Protein AF-0000000078754583 (afdb_homodimer)

Solvent-accessible surface area (backbone atoms only — not comparable to full-atom values): 13688 Å² total; per-residue (Å²): 134,71,46,49,78,50,47,74,74,42,69,62,49,80,45,46,50,69,41,67,80,47,46,53,64,34,75,49,82,34,41,21,34,33,30,57,36,50,29,37,33,31,28,36,77,51,96,90,34,81,40,81,76,47,74,43,42,56,47,36,72,48,53,53,60,24,54,65,35,100,41,49,31,84,38,22,35,31,28,70,27,76,46,27,32,35,28,67,42,34,70,69,53,48,50,50,34,24,65,75,38,33,66,50,55,52,51,50,46,40,46,52,49,51,50,30,52,53,30,48,50,50,37,50,52,52,51,52,55,64,74,92,132,71,48,49,78,50,46,75,75,42,70,62,48,78,45,45,51,66,41,67,79,45,47,52,65,36,76,49,81,36,40,21,35,32,31,58,36,50,30,36,33,31,29,37,79,52,98,89,36,80,39,82,76,47,73,43,42,55,47,35,73,47,54,52,59,24,54,65,35,101,39,49,31,85,37,23,35,30,28,70,26,77,46,26,33,36,26,67,44,33,70,69,54,45,52,50,34,22,65,74,39,34,65,50,56,52,51,49,47,41,46,53,51,51,52,29,52,53,29,48,51,50,38,50,52,53,50,51,55,65,75,92

Sequence (264 aa):
MDLSKYLHQLASRTVTMGNVIFKEDQEGDGNMYFVIEGEVSIFITNKNTQLKVNTITPGKFFGELALLKNIPRTASAIVTSPTAKIARLDKSIFMQLAKSDPEFLFDLLKIVLDRLIIAELNVKKLTNAQEGMDLSKYLHQLASRTVTMGNVIFKEDQEGDGNMYFVIEGEVSIFITNKNTQLKVNTITPGKFFGELALLKNIPRTASAIVTSPTAKIARLDKSIFMQLAKSDPEFLFDLLKIVLDRLIIAELNVKKLTNAQEG

pLDDT: mean 88.4, std 8.79, range [53.28, 98.44]

Foldseek 3Di:
DFLLVVQVVFDKDKDFFFDWPDAAQAFQPLKKKAWNAAKKWKWAADPNDTDTDDMHHHRDIDDCCSNVDRGGHHIIIGGHGRMIMMGMDGPVSVVVCVVVPVVSVVVVVVVVVVVVVVVVVVVVVVVVVVVD/DFLLVVQVVFDKDKDFFFDWPDAAQAFQPLKKKFWNAAKKWKWAADPNDTDTDDMHHHRDIDDCCSNVDRGGHHIIIGGHGRMTMMGMDGPVSVVVCVPVPVVSVVVVVVVVVVVVVVVVVVVVVVVVVVVD

Structure (mmCIF, N/CA/C/O backbone):
data_AF-0000000078754583-model_v1
#
loop_
_entity.id
_entity.type
_entity.pdbx_description
1 polymer 'Transcriptional regulator, Crp/Fnr family'
#
loop_
_atom_site.group_PDB
_atom_site.id
_atom_site.type_symbol
_atom_site.label_atom_id
_atom_site.label_alt_id
_atom_site.label_comp_id
_atom_site.label_asym_id
_atom_site.label_entity_id
_atom_site.label_seq_id
_atom_site.pdbx_PDB_ins_code
_atom_site.Cartn_x
_atom_site.Cartn_y
_atom_site.Cartn_z
_atom_site.occupancy
_atom_site.B_iso_or_equiv
_atom_site.auth_seq_id
_atom_site.auth_comp_id
_atom_site.auth_asym_id
_atom_site.auth_atom_id
_atom_site.pdbx_PDB_model_num
ATOM 1 N N . MET A 1 1 ? -1.007 1.832 -13.438 1 53.62 1 MET A N 1
ATOM 2 C CA . MET A 1 1 ? 0.328 1.284 -13.211 1 53.62 1 MET A CA 1
ATOM 3 C C . MET A 1 1 ? 0.315 -0.237 -13.312 1 53.62 1 MET A C 1
ATOM 5 O O . MET A 1 1 ? -0.602 -0.89 -12.812 1 53.62 1 MET A O 1
ATOM 9 N N . ASP A 1 2 ? 1.087 -0.752 -14.273 1 63.41 2 ASP A N 1
ATOM 10 C CA . ASP A 1 2 ? 1.069 -2.168 -14.625 1 63.41 2 ASP A CA 1
ATOM 11 C C . ASP A 1 2 ? 2.314 -2.881 -14.102 1 63.41 2 ASP A C 1
ATOM 13 O O . ASP A 1 2 ? 3.43 -2.605 -14.555 1 63.41 2 ASP A O 1
ATOM 17 N N . LEU A 1 3 ? 2.074 -3.623 -13.016 1 73.88 3 LEU A N 1
ATOM 18 C CA . LEU A 1 3 ? 3.184 -4.387 -12.453 1 73.88 3 LEU A CA 1
ATOM 19 C C . LEU A 1 3 ? 3.67 -5.445 -13.438 1 73.88 3 LEU A C 1
ATOM 21 O O . LEU A 1 3 ? 4.773 -5.973 -13.297 1 73.88 3 LEU A O 1
ATOM 25 N N . SER A 1 4 ? 2.947 -5.656 -14.453 1 73.25 4 SER A N 1
ATOM 26 C CA . SER A 1 4 ? 3.244 -6.746 -15.375 1 73.25 4 SER A CA 1
ATOM 27 C C . SER A 1 4 ? 4.637 -6.598 -15.984 1 73.25 4 SER A C 1
ATOM 29 O O . SER A 1 4 ? 5.32 -7.59 -16.234 1 73.25 4 SER A O 1
ATOM 31 N N . LYS A 1 5 ? 5.074 -5.406 -16.125 1 69.56 5 LYS A N 1
ATOM 32 C CA . LYS A 1 5 ? 6.371 -5.164 -16.75 1 69.56 5 LYS A CA 1
ATOM 33 C C . LYS A 1 5 ? 7.512 -5.586 -15.82 1 69.56 5 LYS A C 1
ATOM 35 O O . LYS A 1 5 ? 8.594 -5.953 -16.281 1 69.56 5 LYS A O 1
ATOM 40 N N . TYR A 1 6 ? 7.215 -5.586 -14.562 1 71.06 6 TYR A N 1
ATOM 41 C CA . TYR A 1 6 ? 8.273 -5.832 -13.586 1 71.06 6 TYR A CA 1
ATOM 42 C C . TYR A 1 6 ? 8.211 -7.27 -13.078 1 71.06 6 TYR A C 1
ATOM 44 O O . TYR A 1 6 ? 9.219 -7.809 -12.609 1 71.06 6 TYR A O 1
ATOM 52 N N . LEU A 1 7 ? 7.062 -7.816 -13.289 1 78.94 7 LEU A N 1
ATOM 53 C CA . LEU A 1 7 ? 6.84 -9.133 -12.703 1 78.94 7 LEU A CA 1
ATOM 54 C C . LEU A 1 7 ? 7.672 -10.195 -13.414 1 78.94 7 LEU A C 1
ATOM 56 O O . LEU A 1 7 ? 8.07 -11.188 -12.805 1 78.94 7 LEU A O 1
ATOM 60 N N . HIS A 1 8 ? 8.086 -9.797 -14.602 1 75.25 8 HIS A N 1
ATOM 61 C CA . HIS A 1 8 ? 8.82 -10.781 -15.383 1 75.25 8 HIS A CA 1
ATOM 62 C C . HIS A 1 8 ? 10.242 -10.961 -14.852 1 75.25 8 HIS A C 1
ATOM 64 O O . HIS A 1 8 ? 10.906 -11.945 -15.172 1 75.25 8 HIS A O 1
ATOM 70 N N . GLN A 1 9 ? 10.562 -10.055 -13.977 1 75.94 9 GLN A N 1
ATOM 71 C CA . GLN A 1 9 ? 11.922 -10.125 -13.438 1 75.94 9 GLN A CA 1
ATOM 72 C C . GLN A 1 9 ? 11.953 -10.898 -12.125 1 75.94 9 GLN A C 1
ATOM 74 O O . GLN A 1 9 ? 13.023 -11.281 -11.648 1 75.94 9 GLN A O 1
ATOM 79 N N . LEU A 1 10 ? 10.797 -11.172 -11.656 1 82.19 10 LEU A N 1
ATOM 80 C CA . LEU A 1 10 ? 10.727 -11.859 -10.367 1 82.19 10 LEU A CA 1
ATOM 81 C C . LEU A 1 10 ? 10.828 -13.367 -10.555 1 82.19 10 LEU A C 1
ATOM 83 O O . LEU A 1 10 ? 10.344 -13.914 -11.547 1 82.19 10 LEU A O 1
ATOM 87 N N . ALA A 1 11 ? 11.547 -13.992 -9.609 1 85.25 11 ALA A N 1
ATOM 88 C CA . ALA A 1 11 ? 11.492 -15.453 -9.602 1 85.25 11 ALA A CA 1
ATOM 89 C C . ALA A 1 11 ? 10.055 -15.945 -9.602 1 85.25 11 ALA A C 1
ATOM 91 O O . ALA A 1 11 ? 9.227 -15.477 -8.812 1 85.25 11 ALA A O 1
ATOM 92 N N . SER A 1 12 ? 9.82 -16.734 -10.664 1 93.25 12 SER A N 1
ATOM 93 C CA . SER A 1 12 ? 8.445 -17.172 -10.859 1 93.25 12 SER A CA 1
ATOM 94 C C . SER A 1 12 ? 8.375 -18.672 -11.164 1 93.25 12 SER A C 1
ATOM 96 O O . SER A 1 12 ? 9.406 -19.297 -11.398 1 93.25 12 SER A O 1
ATOM 98 N N . ARG A 1 13 ? 7.207 -19.172 -11.023 1 94.81 13 ARG A N 1
ATOM 99 C CA . ARG A 1 13 ? 6.93 -20.547 -11.391 1 94.81 13 ARG A CA 1
ATOM 100 C C . ARG A 1 13 ? 5.645 -20.656 -12.203 1 94.81 13 ARG A C 1
ATOM 102 O O . ARG A 1 13 ? 4.734 -19.844 -12.039 1 94.81 13 ARG A O 1
ATOM 109 N N . THR A 1 14 ? 5.645 -21.641 -13.117 1 96.75 14 THR A N 1
ATOM 110 C CA . THR A 1 14 ? 4.441 -21.969 -13.883 1 96.75 14 THR A CA 1
ATOM 111 C C . THR A 1 14 ? 3.709 -23.156 -13.266 1 96.75 14 THR A C 1
ATOM 113 O O . THR A 1 14 ? 4.32 -24.188 -12.969 1 96.75 14 THR A O 1
ATOM 116 N N . VAL A 1 15 ? 2.451 -22.922 -13.039 1 97.06 15 VAL A N 1
ATOM 117 C CA . VAL A 1 15 ? 1.628 -23.953 -12.406 1 97.06 15 VAL A CA 1
ATOM 118 C C . VAL A 1 15 ? 0.406 -24.234 -13.281 1 97.06 15 VAL A C 1
ATOM 120 O O . VAL A 1 15 ? -0.054 -23.375 -14.023 1 97.06 15 VAL A O 1
ATOM 123 N N . THR A 1 16 ? -0.124 -25.422 -13.188 1 97.81 16 THR A N 1
ATOM 124 C CA . THR A 1 16 ? -1.243 -25.828 -14.023 1 97.81 16 THR A CA 1
ATOM 125 C C . THR A 1 16 ? -2.564 -25.688 -13.281 1 97.81 16 THR A C 1
ATOM 127 O O . THR A 1 16 ? -2.578 -25.531 -12.055 1 97.81 16 THR A O 1
ATOM 130 N N . MET A 1 17 ? -3.527 -25.781 -14.07 1 97.75 17 MET A N 1
ATOM 131 C CA . MET A 1 17 ? -4.887 -25.688 -13.555 1 97.75 17 MET A CA 1
ATOM 132 C C . MET A 1 17 ? -5.105 -26.656 -12.406 1 97.75 17 MET A C 1
ATOM 134 O O . MET A 1 17 ? -4.672 -27.812 -12.469 1 97.75 17 MET A O 1
ATOM 138 N N . GLY A 1 18 ? -5.742 -26.109 -11.352 1 97.31 18 GLY A N 1
ATOM 139 C CA . GLY A 1 18 ? -6.094 -26.953 -10.234 1 97.31 18 GLY A CA 1
ATOM 140 C C . GLY A 1 18 ? -5.055 -26.953 -9.125 1 97.31 18 GLY A C 1
ATOM 141 O O . GLY A 1 18 ? -5.336 -27.375 -8 1 97.31 18 GLY A O 1
ATOM 142 N N . ASN A 1 19 ? -3.908 -26.469 -9.453 1 97.5 19 ASN A N 1
ATOM 143 C CA . ASN A 1 19 ? -2.883 -26.375 -8.422 1 97.5 19 ASN A CA 1
ATOM 144 C C . ASN A 1 19 ? -3.289 -25.406 -7.316 1 97.5 19 ASN A C 1
ATOM 146 O O . ASN A 1 19 ? -3.828 -24.328 -7.59 1 97.5 19 ASN A O 1
ATOM 150 N N . VAL A 1 20 ? -3.021 -25.875 -6.078 1 97.31 20 VAL A N 1
ATOM 151 C CA . VAL A 1 20 ? -3.307 -25.062 -4.898 1 97.31 20 VAL A CA 1
ATOM 152 C C . VAL A 1 20 ? -2.043 -24.312 -4.465 1 97.31 20 VAL A C 1
ATOM 154 O O . VAL A 1 20 ? -1.066 -24.938 -4.043 1 97.31 20 VAL A O 1
ATOM 157 N N . ILE A 1 21 ? -2.127 -23.016 -4.594 1 96.5 21 ILE A N 1
ATOM 158 C CA . ILE A 1 21 ? -0.979 -22.203 -4.188 1 96.5 21 ILE A CA 1
ATOM 159 C C . ILE A 1 21 ? -0.856 -22.219 -2.666 1 96.5 21 ILE A C 1
ATOM 161 O O . ILE A 1 21 ? 0.235 -22.406 -2.125 1 96.5 21 ILE A O 1
ATOM 165 N N . PHE A 1 22 ? -1.947 -21.953 -2.016 1 95.75 22 PHE A N 1
ATOM 166 C CA . PHE A 1 22 ? -2.074 -22.141 -0.575 1 95.75 22 PHE A CA 1
ATOM 167 C C . PHE A 1 22 ? -3.52 -22.438 -0.193 1 95.75 22 PHE A C 1
ATOM 169 O O . PHE A 1 22 ? -4.441 -22.156 -0.958 1 95.75 22 PHE A O 1
ATOM 176 N N . LYS A 1 23 ? -3.668 -23.031 1.026 1 95.56 23 LYS A N 1
ATOM 177 C CA . LYS A 1 23 ? -4.988 -23.438 1.505 1 95.56 23 LYS A CA 1
ATOM 178 C C . LYS A 1 23 ? -5.418 -22.594 2.703 1 95.56 23 LYS A C 1
ATOM 180 O O . LYS A 1 23 ? -4.598 -22.25 3.555 1 95.56 23 LYS A O 1
ATOM 185 N N . GLU A 1 24 ? -6.676 -22.344 2.66 1 94.25 24 GLU A N 1
ATOM 186 C CA . GLU A 1 24 ? -7.25 -21.688 3.84 1 94.25 24 GLU A CA 1
ATOM 187 C C . GLU A 1 24 ? -6.824 -22.406 5.117 1 94.25 24 GLU A C 1
ATOM 189 O O . GLU A 1 24 ? -6.777 -23.641 5.164 1 94.25 24 GLU A O 1
ATOM 194 N N . ASP A 1 25 ? -6.387 -21.625 6.133 1 93 25 ASP A N 1
ATOM 195 C CA . ASP A 1 25 ? -6.027 -22.062 7.477 1 93 25 ASP A CA 1
ATOM 196 C C . ASP A 1 25 ? -4.613 -22.641 7.508 1 93 25 ASP A C 1
ATOM 198 O O . ASP A 1 25 ? -4.102 -22.984 8.57 1 93 25 ASP A O 1
ATOM 202 N N . GLN A 1 26 ? -4.023 -22.75 6.316 1 92.62 26 GLN A N 1
ATOM 203 C CA . GLN A 1 26 ? -2.611 -23.125 6.289 1 92.62 26 GLN A CA 1
ATOM 204 C C . GLN A 1 26 ? -1.745 -22.047 6.926 1 92.62 26 GLN A C 1
ATOM 206 O O . GLN A 1 26 ? -2.055 -20.859 6.82 1 92.62 26 GLN A O 1
ATOM 211 N N . GLU A 1 27 ? -0.693 -22.484 7.555 1 89.5 27 GLU A N 1
ATOM 212 C CA . GLU A 1 27 ? 0.203 -21.516 8.18 1 89.5 27 GLU A CA 1
ATOM 213 C C . GLU A 1 27 ? 0.8 -20.578 7.141 1 89.5 27 GLU A C 1
ATOM 215 O O . GLU A 1 27 ? 1.202 -21 6.055 1 89.5 27 GLU A O 1
ATOM 220 N N . GLY A 1 28 ? 0.745 -1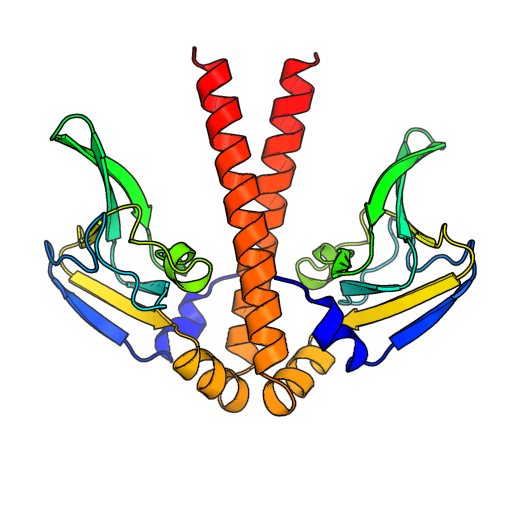9.328 7.508 1 82.5 28 GLY A N 1
ATOM 221 C CA . GLY A 1 28 ? 1.37 -18.359 6.629 1 82.5 28 GLY A CA 1
ATOM 222 C C . GLY A 1 28 ? 2.865 -18.562 6.477 1 82.5 28 GLY A C 1
ATOM 223 O O . GLY A 1 28 ? 3.543 -18.953 7.43 1 82.5 28 GLY A O 1
ATOM 224 N N . ASP A 1 29 ? 3.352 -18.344 5.223 1 78.19 29 ASP A N 1
ATOM 225 C CA . ASP A 1 29 ? 4.777 -18.516 4.961 1 78.19 29 ASP A CA 1
ATOM 226 C C . ASP A 1 29 ? 5.457 -17.172 4.727 1 78.19 29 ASP A C 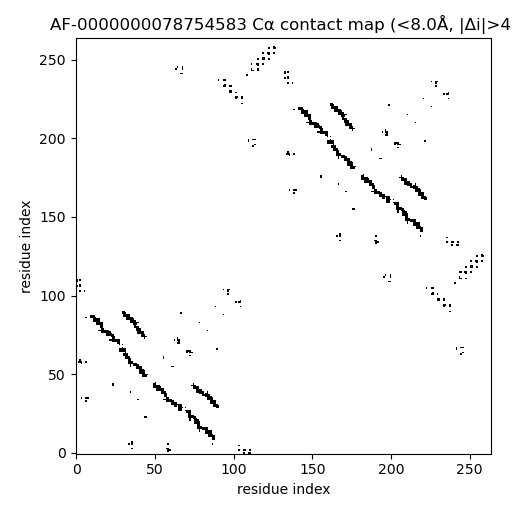1
ATOM 228 O O . ASP A 1 29 ? 6.582 -17.109 4.23 1 78.19 29 ASP A O 1
ATOM 232 N N . GLY A 1 30 ? 4.691 -16.125 5.016 1 85.12 30 GLY A N 1
ATOM 233 C CA . GLY A 1 30 ? 5.25 -14.797 4.863 1 85.12 30 GLY A CA 1
ATOM 234 C C . GLY A 1 30 ? 5.32 -14.344 3.416 1 85.12 30 GLY A C 1
ATOM 235 O O . GLY A 1 30 ? 5.867 -13.273 3.121 1 85.12 30 GLY A O 1
ATOM 236 N N . ASN A 1 31 ? 4.727 -15.164 2.543 1 89.19 31 ASN A N 1
ATOM 237 C CA . ASN A 1 31 ? 4.777 -14.836 1.121 1 89.19 31 ASN A CA 1
ATOM 238 C C . ASN A 1 31 ? 3.473 -14.195 0.645 1 89.19 31 ASN A C 1
ATOM 240 O O . ASN A 1 31 ? 2.389 -14.609 1.06 1 89.19 31 ASN A O 1
ATOM 244 N N . MET A 1 32 ? 3.648 -13.148 -0.167 1 92.56 32 MET A N 1
ATOM 245 C CA . MET A 1 32 ? 2.562 -12.773 -1.067 1 92.56 32 MET A CA 1
ATOM 246 C C . MET A 1 32 ? 2.9 -13.141 -2.51 1 92.56 32 MET A C 1
ATOM 248 O O . MET A 1 32 ? 4.047 -13.469 -2.818 1 92.56 32 MET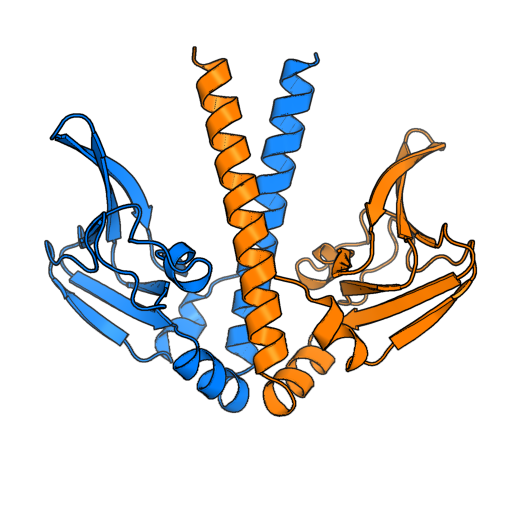 A O 1
ATOM 252 N N . TYR A 1 33 ? 1.882 -13.133 -3.33 1 94.31 33 TYR A N 1
ATOM 253 C CA . TYR A 1 33 ? 2.068 -13.633 -4.688 1 94.31 33 TYR A CA 1
ATOM 254 C C . TYR A 1 33 ? 1.537 -12.633 -5.711 1 94.31 33 TYR A C 1
ATOM 256 O O . TYR A 1 33 ? 0.651 -11.836 -5.406 1 94.31 33 TYR A O 1
ATOM 264 N N . PHE A 1 34 ? 2.168 -12.797 -6.887 1 93.81 34 PHE A N 1
ATOM 265 C CA . PHE A 1 34 ? 1.742 -12.016 -8.047 1 93.81 34 PHE A CA 1
ATOM 266 C C . PHE A 1 34 ? 1.365 -12.93 -9.203 1 93.81 34 PHE A C 1
ATOM 268 O O . PHE A 1 34 ? 2.047 -13.93 -9.461 1 93.81 34 PHE A O 1
ATOM 275 N N . VAL A 1 35 ? 0.272 -12.531 -9.898 1 95.19 35 VAL A N 1
ATOM 276 C CA . VAL A 1 35 ? -0.058 -13.234 -11.133 1 95.19 35 VAL A CA 1
ATOM 277 C C . VAL A 1 35 ? 0.604 -12.531 -12.32 1 95.19 35 VAL A C 1
ATOM 279 O O . VAL A 1 35 ? 0.353 -11.344 -12.57 1 95.19 35 VAL A O 1
ATOM 282 N N . ILE A 1 36 ? 1.475 -13.25 -13 1 93.56 36 ILE A N 1
ATOM 283 C CA . ILE A 1 36 ? 2.156 -12.719 -14.18 1 93.56 36 ILE A CA 1
ATOM 284 C C . ILE A 1 36 ? 1.364 -13.062 -15.438 1 93.56 36 ILE A C 1
ATOM 286 O O . ILE A 1 36 ? 1.164 -12.211 -16.312 1 93.56 36 ILE A O 1
ATOM 290 N N . GLU A 1 37 ? 0.959 -14.289 -15.492 1 94.5 37 GLU A N 1
ATOM 291 C CA . GLU A 1 37 ? 0.114 -14.828 -16.562 1 94.5 37 GLU A CA 1
ATOM 292 C C . GLU A 1 37 ? -0.929 -15.789 -15.992 1 94.5 37 GLU A C 1
ATOM 294 O O . GLU A 1 37 ? -0.668 -16.5 -15.023 1 94.5 37 GLU A O 1
ATOM 299 N N . GLY A 1 38 ? -2.109 -15.742 -16.703 1 96.12 38 GLY A N 1
ATOM 300 C CA . GLY A 1 38 ? -3.156 -16.656 -16.266 1 96.12 38 GLY A CA 1
ATOM 301 C C . GLY A 1 38 ? -4.062 -16.062 -15.203 1 96.12 38 GLY A C 1
ATOM 302 O O . GLY A 1 38 ? -4.316 -14.859 -15.195 1 96.12 38 GLY A O 1
ATOM 303 N N . GLU A 1 39 ? -4.68 -17.078 -14.445 1 97.69 39 GLU A N 1
ATOM 304 C CA . GLU A 1 39 ? -5.66 -16.656 -13.453 1 97.69 39 GLU A CA 1
ATOM 305 C C . GLU A 1 39 ? -5.613 -17.531 -12.211 1 97.69 39 GLU A C 1
ATOM 307 O O . GLU A 1 39 ? -5.43 -18.75 -12.312 1 97.69 39 GLU A O 1
ATOM 312 N N . VAL A 1 40 ? -5.77 -16.828 -11.086 1 97.94 40 VAL A N 1
ATOM 313 C CA . VAL A 1 40 ? -5.887 -17.516 -9.805 1 97.94 40 VAL A CA 1
ATOM 314 C C . VAL A 1 40 ? -7.207 -17.125 -9.133 1 97.94 40 VAL A C 1
ATOM 316 O O . VAL A 1 40 ? -7.551 -15.945 -9.055 1 97.94 40 VAL A O 1
ATOM 319 N N . SER A 1 41 ? -7.93 -18.078 -8.68 1 98.38 41 SER A N 1
ATOM 320 C CA . SER A 1 41 ? -9.18 -17.812 -7.98 1 98.38 41 SER A CA 1
ATOM 321 C C . SER A 1 41 ? -9.023 -18 -6.477 1 98.38 41 SER A C 1
ATOM 323 O O . SER A 1 41 ? -8.312 -18.906 -6.031 1 98.38 41 SER A O 1
ATOM 325 N N . ILE A 1 42 ? -9.695 -17.094 -5.793 1 97.31 42 ILE A N 1
ATOM 326 C CA . ILE A 1 42 ? -9.672 -17.125 -4.332 1 97.31 42 ILE A CA 1
ATOM 327 C C . ILE A 1 42 ? -10.961 -17.734 -3.805 1 97.31 42 ILE A C 1
ATOM 329 O O . ILE A 1 42 ? -12.055 -17.344 -4.203 1 97.31 42 ILE A O 1
ATOM 333 N N . PHE A 1 43 ? -10.789 -18.703 -2.885 1 97.06 43 PHE A N 1
ATOM 334 C CA . PHE A 1 43 ? -11.93 -19.438 -2.346 1 97.06 43 PHE A CA 1
ATOM 335 C C . PHE A 1 43 ? -11.961 -19.344 -0.824 1 97.06 43 PHE A C 1
ATOM 337 O O . PHE A 1 43 ? -10.914 -19.391 -0.174 1 97.06 43 PHE A O 1
ATOM 344 N N . ILE A 1 44 ? -13.117 -19.25 -0.354 1 95.5 44 ILE A N 1
ATOM 345 C CA . ILE A 1 44 ? -13.32 -19.391 1.083 1 95.5 44 ILE A CA 1
ATOM 346 C C . ILE A 1 44 ? -14.305 -20.531 1.359 1 95.5 44 ILE A C 1
ATOM 348 O O . ILE A 1 44 ? -15.188 -20.797 0.545 1 95.5 44 ILE A O 1
ATOM 352 N N . THR A 1 45 ? -14.016 -21.125 2.486 1 93.06 45 THR A N 1
ATOM 353 C CA . THR A 1 45 ? -14.906 -22.219 2.875 1 93.06 45 THR A CA 1
ATOM 354 C C . THR A 1 45 ? -16.047 -21.703 3.744 1 93.06 45 THR A C 1
ATOM 356 O O . THR A 1 45 ? -15.82 -21.016 4.738 1 93.06 45 THR A O 1
ATOM 359 N N . ASN A 1 46 ? -17.25 -21.875 3.229 1 87.94 46 ASN A N 1
ATOM 360 C CA . ASN A 1 46 ? -18.453 -21.594 3.996 1 87.94 46 ASN A CA 1
ATOM 361 C C . ASN A 1 46 ? -19.312 -22.844 4.164 1 87.94 46 ASN A C 1
ATOM 363 O O . ASN A 1 46 ? -19.875 -23.359 3.189 1 87.94 46 ASN A O 1
ATOM 367 N N . LYS A 1 47 ? -19.641 -23.156 5.453 1 87.94 47 LYS A N 1
ATOM 368 C CA . LYS A 1 47 ? -20.469 -24.328 5.746 1 87.94 47 LYS A CA 1
ATOM 369 C C . LYS A 1 47 ? -20.062 -25.516 4.883 1 87.94 47 LYS A C 1
ATOM 371 O O . LYS A 1 47 ? -20.906 -26.141 4.23 1 87.94 47 LYS A O 1
ATOM 376 N N . ASN A 1 48 ? -18.828 -25.781 4.711 1 85.25 48 ASN A N 1
ATOM 377 C CA . ASN A 1 48 ? -18.234 -26.922 4.035 1 85.25 48 ASN A CA 1
ATOM 378 C C . ASN A 1 48 ? -18.297 -26.781 2.52 1 85.25 48 ASN A C 1
ATOM 380 O O . ASN A 1 48 ? -18.156 -27.766 1.791 1 85.25 48 ASN A O 1
ATOM 384 N N . THR A 1 49 ? -18.688 -25.734 2.061 1 91.69 49 THR A N 1
ATOM 385 C CA . THR A 1 49 ? -18.703 -25.438 0.632 1 91.69 49 THR A CA 1
ATOM 386 C C . THR A 1 49 ? -17.641 -24.391 0.291 1 91.69 49 THR A C 1
ATOM 388 O O . THR A 1 49 ? -17.438 -23.438 1.044 1 91.69 49 THR A O 1
ATOM 391 N N . GLN A 1 50 ? -16.984 -24.672 -0.846 1 91.44 50 GLN A N 1
ATOM 392 C CA . GLN A 1 50 ? -16.016 -23.703 -1.335 1 91.44 50 GLN A CA 1
ATOM 393 C C . GLN A 1 50 ? -16.688 -22.641 -2.195 1 91.44 50 GLN A C 1
ATOM 395 O O . GLN A 1 50 ? -17.375 -22.953 -3.174 1 91.44 50 GLN A O 1
ATOM 400 N N . LEU A 1 51 ? -16.547 -21.391 -1.8 1 94.38 51 LEU A N 1
ATOM 401 C CA . LEU A 1 51 ? -17.094 -20.266 -2.541 1 94.38 51 LEU A CA 1
ATOM 402 C C . LEU A 1 51 ? -15.992 -19.406 -3.146 1 94.38 51 LEU A C 1
ATOM 404 O O . LEU A 1 51 ? -15.086 -18.969 -2.438 1 94.38 51 LEU A O 1
ATOM 408 N N . LYS A 1 52 ? -16.109 -19.25 -4.465 1 95.88 52 LYS A N 1
ATOM 409 C CA . LYS A 1 52 ? -15.18 -18.344 -5.113 1 95.88 52 LYS A CA 1
ATOM 410 C C . LYS A 1 52 ? -15.508 -16.891 -4.766 1 95.88 52 LYS A C 1
ATOM 412 O O . LYS A 1 52 ? -16.625 -16.422 -5.016 1 95.88 52 LYS A O 1
ATOM 417 N N . VAL A 1 53 ? -14.531 -16.188 -4.254 1 92.88 53 VAL A N 1
ATOM 418 C CA . VAL A 1 53 ? -14.836 -14.844 -3.777 1 92.88 53 VAL A CA 1
ATOM 419 C C . VAL A 1 53 ? -14.094 -13.812 -4.617 1 92.88 53 VAL A C 1
ATOM 421 O O . VAL A 1 53 ? -14.422 -12.617 -4.59 1 92.88 53 VAL A O 1
ATOM 424 N N . ASN A 1 54 ? -13.117 -14.211 -5.359 1 93.69 54 ASN A N 1
ATOM 425 C CA . ASN A 1 54 ? -12.336 -13.281 -6.172 1 93.69 54 ASN A CA 1
ATOM 426 C C . ASN A 1 54 ? -11.555 -14.016 -7.258 1 93.69 54 ASN A C 1
ATOM 428 O O . ASN A 1 54 ? -11.352 -15.227 -7.172 1 93.69 54 ASN A O 1
ATOM 432 N N . THR A 1 55 ? -11.25 -13.367 -8.25 1 96.94 55 THR A N 1
ATOM 433 C CA . THR A 1 55 ? -10.344 -13.828 -9.305 1 96.94 55 THR A CA 1
ATOM 434 C C . THR A 1 55 ? -9.195 -12.844 -9.492 1 96.94 55 THR A C 1
ATOM 436 O O . THR A 1 55 ? -9.422 -11.656 -9.734 1 96.94 55 THR A O 1
ATOM 439 N N . ILE A 1 56 ? -8.047 -13.383 -9.414 1 95.31 56 ILE A N 1
ATOM 440 C CA . ILE A 1 56 ? -6.852 -12.555 -9.555 1 95.31 56 ILE A CA 1
ATOM 441 C C . ILE A 1 56 ? -6.289 -12.703 -10.969 1 95.31 56 ILE A C 1
ATOM 443 O O . ILE A 1 56 ? -5.973 -13.812 -11.406 1 95.31 56 ILE A O 1
ATOM 447 N N . THR A 1 57 ? -6.156 -11.555 -11.609 1 94.25 57 THR A N 1
ATOM 448 C CA . THR A 1 57 ? -5.688 -11.531 -12.992 1 94.25 57 THR A CA 1
ATOM 449 C C . THR A 1 57 ? -4.285 -10.938 -13.078 1 94.25 57 THR A C 1
ATOM 451 O O . THR A 1 57 ? -3.746 -10.461 -12.07 1 94.25 57 THR A O 1
ATOM 454 N N . PRO A 1 58 ? -3.611 -11.055 -14.25 1 92.12 58 PRO A N 1
ATOM 455 C CA . PRO A 1 58 ? -2.232 -10.57 -14.391 1 92.12 58 PRO A CA 1
ATOM 456 C C . PRO A 1 58 ? -2.061 -9.133 -13.914 1 92.12 58 PRO A C 1
ATOM 458 O O . PRO A 1 58 ? -2.898 -8.273 -14.211 1 92.12 58 PRO A O 1
ATOM 461 N N . GLY A 1 59 ? -0.931 -8.977 -13.125 1 87.75 59 GLY A N 1
ATOM 462 C CA . GLY A 1 59 ? -0.631 -7.648 -12.609 1 87.75 59 GLY A CA 1
ATOM 463 C C . GLY A 1 59 ? -1.17 -7.418 -11.211 1 87.75 59 GLY A C 1
ATOM 464 O O . GLY A 1 59 ? -0.867 -6.402 -10.586 1 87.75 59 GLY A O 1
ATOM 465 N N . LYS A 1 60 ? -1.932 -8.352 -10.719 1 89.69 60 LYS A N 1
ATOM 466 C CA . LYS A 1 60 ? -2.51 -8.25 -9.383 1 89.69 60 LYS A CA 1
ATOM 467 C C . LYS A 1 60 ? -1.798 -9.188 -8.406 1 89.69 60 LYS A C 1
ATOM 469 O O . LYS A 1 60 ? -0.987 -10.016 -8.82 1 89.69 60 LYS A O 1
ATOM 474 N N . PHE A 1 61 ? -2.062 -8.852 -7.137 1 91.69 61 PHE A N 1
ATOM 475 C CA . PHE A 1 61 ? -1.396 -9.664 -6.121 1 91.69 61 PHE A CA 1
ATOM 476 C C . PHE A 1 61 ? -2.41 -10.258 -5.152 1 91.69 61 PHE A C 1
ATOM 478 O O . PHE A 1 61 ? -3.572 -9.844 -5.129 1 91.69 61 PHE A O 1
ATOM 485 N N . PHE A 1 62 ? -1.956 -11.328 -4.406 1 92.31 62 PHE A N 1
ATOM 486 C CA . PHE A 1 62 ? -2.777 -12 -3.412 1 92.31 62 PHE A CA 1
ATOM 487 C C . PHE A 1 62 ? -1.909 -12.617 -2.32 1 92.31 62 PHE A C 1
ATOM 489 O O . PHE A 1 62 ? -0.692 -12.734 -2.479 1 92.31 62 PHE A O 1
ATOM 496 N N . GLY A 1 63 ? -2.561 -12.859 -1.244 1 91.81 63 GLY A N 1
ATOM 497 C CA . GLY A 1 63 ? -1.853 -13.484 -0.135 1 91.81 63 GLY A CA 1
ATOM 498 C C . GLY A 1 63 ? -1.114 -12.484 0.735 1 91.81 63 GLY A C 1
ATOM 499 O O . GLY A 1 63 ? -0.208 -12.852 1.483 1 91.81 63 GLY A O 1
ATOM 500 N N . GLU A 1 64 ? -1.405 -11.297 0.652 1 90.31 64 GLU A N 1
ATOM 501 C CA . GLU A 1 64 ? -0.67 -10.211 1.301 1 90.31 64 GLU A CA 1
ATOM 502 C C . GLU A 1 64 ? -0.879 -10.234 2.812 1 90.31 64 GLU A C 1
ATOM 504 O O . GLU A 1 64 ? -0.053 -9.711 3.566 1 90.31 64 GLU A O 1
ATOM 509 N N . LEU A 1 65 ? -2.01 -10.844 3.232 1 82.12 65 LEU A N 1
ATOM 510 C CA . LEU A 1 65 ? -2.266 -10.922 4.664 1 82.12 65 LEU A CA 1
ATOM 511 C C . LEU A 1 65 ? -1.16 -11.695 5.375 1 82.12 65 LEU A C 1
ATOM 513 O O . LEU A 1 65 ? -0.782 -11.359 6.5 1 82.12 65 LEU A O 1
ATOM 517 N N . ALA A 1 66 ? -0.708 -12.68 4.676 1 79.69 66 ALA A N 1
ATOM 518 C CA . ALA A 1 66 ? 0.354 -13.5 5.258 1 79.69 66 ALA A CA 1
ATOM 519 C C . ALA A 1 66 ? 1.619 -12.672 5.48 1 79.69 66 ALA A C 1
ATOM 521 O O . ALA A 1 66 ? 2.385 -12.938 6.41 1 79.69 66 ALA A O 1
ATOM 522 N N . LEU A 1 67 ? 1.856 -11.758 4.605 1 78.94 67 LEU A N 1
ATOM 523 C CA . LEU A 1 67 ? 3.012 -10.883 4.73 1 78.94 67 LEU A CA 1
ATOM 524 C C . LEU A 1 67 ? 2.859 -9.945 5.93 1 78.94 67 LEU A C 1
ATOM 526 O O . LEU A 1 67 ? 3.846 -9.609 6.586 1 78.94 67 LEU A O 1
ATOM 530 N N . LEU A 1 68 ? 1.647 -9.602 6.23 1 79.62 68 LEU A N 1
ATOM 531 C CA . LEU A 1 68 ? 1.342 -8.562 7.207 1 79.62 68 LEU A CA 1
ATOM 532 C C . LEU A 1 68 ? 1.157 -9.164 8.594 1 79.62 68 LEU A C 1
ATOM 534 O O . LEU A 1 68 ? 1.607 -8.586 9.586 1 79.62 68 LEU A O 1
ATOM 538 N N . LYS A 1 69 ? 0.4 -10.164 8.562 1 77.31 69 LYS A N 1
ATOM 539 C CA . LYS A 1 69 ? -0.027 -10.75 9.828 1 77.31 69 LYS A CA 1
ATOM 540 C C . LYS A 1 69 ? 0.472 -12.188 9.969 1 77.31 69 LYS A C 1
ATOM 542 O O . LYS A 1 69 ? 0.585 -12.906 8.977 1 77.31 69 LYS A O 1
ATOM 547 N N . ASN A 1 70 ? 1.021 -12.414 11.055 1 80.69 70 ASN A N 1
ATOM 548 C CA . ASN A 1 70 ? 1.396 -13.797 11.336 1 80.69 70 ASN A CA 1
ATOM 549 C C . ASN A 1 70 ? 0.177 -14.656 11.672 1 80.69 70 ASN A C 1
ATOM 551 O O . ASN A 1 70 ? 0.071 -15.195 12.773 1 80.69 70 ASN A O 1
ATOM 555 N N . ILE A 1 71 ? -0.738 -14.719 10.711 1 83.25 71 ILE A N 1
ATOM 556 C CA . ILE A 1 71 ? -1.958 -15.508 10.867 1 83.25 71 ILE A CA 1
ATOM 557 C C . ILE A 1 71 ? -2.045 -16.547 9.758 1 83.25 71 ILE A C 1
ATOM 559 O O . ILE A 1 71 ? -1.388 -16.422 8.719 1 83.25 71 ILE A O 1
ATOM 563 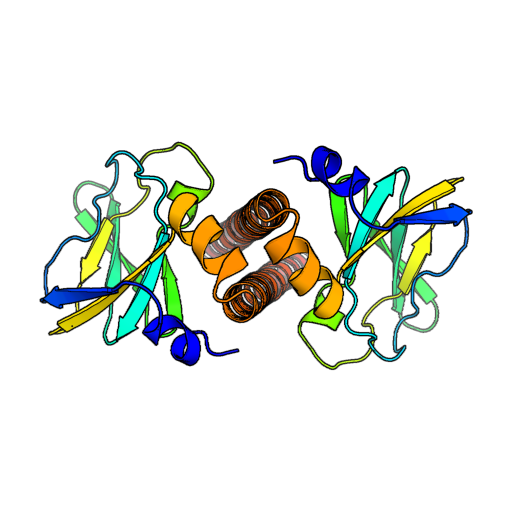N N . PRO A 1 72 ? -2.809 -17.531 10.016 1 90.56 72 PRO A N 1
ATOM 564 C CA . PRO A 1 72 ? -3.025 -18.531 8.961 1 90.56 72 PRO A CA 1
ATOM 565 C C . PRO A 1 72 ? -3.691 -17.938 7.723 1 90.56 72 PRO A C 1
ATOM 567 O O . PRO A 1 72 ? -4.301 -16.859 7.801 1 90.56 72 PRO A O 1
ATOM 570 N N . ARG A 1 73 ? -3.549 -18.578 6.613 1 94.06 73 ARG A N 1
ATOM 571 C CA . ARG A 1 73 ? -4.223 -18.172 5.383 1 94.06 73 ARG A CA 1
ATOM 572 C C . ARG A 1 73 ? -5.727 -18.062 5.594 1 94.06 73 ARG A C 1
ATOM 574 O O . ARG A 1 73 ? -6.34 -18.922 6.215 1 94.06 73 ARG A O 1
ATOM 581 N N . THR A 1 74 ? -6.27 -16.984 5.082 1 90.62 74 THR A N 1
ATOM 582 C CA . THR A 1 74 ? -7.68 -16.719 5.328 1 90.62 74 THR A CA 1
ATOM 583 C C . THR A 1 74 ? -8.539 -17.25 4.18 1 90.62 74 THR A C 1
ATOM 585 O O . THR A 1 74 ? -9.766 -17.219 4.254 1 90.62 74 THR A O 1
ATOM 588 N N . ALA A 1 75 ? -7.934 -17.641 3.1 1 94 75 ALA A N 1
ATOM 589 C CA . ALA A 1 75 ? -8.586 -18.172 1.91 1 94 75 ALA A CA 1
ATOM 590 C C . ALA A 1 75 ? -7.66 -19.125 1.151 1 94 75 ALA A C 1
ATOM 592 O O . ALA A 1 75 ? -6.465 -19.203 1.449 1 94 75 ALA A O 1
ATOM 593 N N . SER A 1 76 ? -8.25 -19.859 0.337 1 96.38 76 SER A N 1
ATOM 594 C CA . SER A 1 7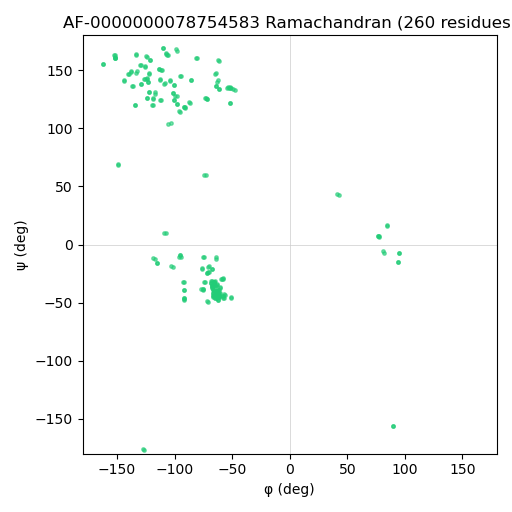6 ? -7.473 -20.703 -0.57 1 96.38 76 SER A CA 1
ATOM 595 C C . SER A 1 76 ? -7.266 -20 -1.915 1 96.38 76 SER A C 1
ATOM 597 O O . SER A 1 76 ? -8.148 -19.297 -2.398 1 96.38 76 SER A O 1
ATOM 599 N N . ALA A 1 77 ? -6.168 -20.219 -2.486 1 97.44 77 ALA A N 1
ATOM 600 C CA . ALA A 1 77 ? -5.855 -19.719 -3.822 1 97.44 77 ALA A CA 1
ATOM 601 C C . ALA A 1 77 ? -5.57 -20.875 -4.781 1 97.44 77 ALA A C 1
ATOM 603 O O . ALA A 1 77 ? -4.641 -21.656 -4.562 1 97.44 77 ALA A O 1
ATOM 604 N N . ILE A 1 78 ? -6.34 -20.953 -5.797 1 98.06 78 ILE A N 1
ATOM 605 C CA . ILE A 1 78 ? -6.266 -22.078 -6.719 1 98.06 78 ILE A CA 1
ATOM 606 C C . ILE A 1 78 ? -6.164 -21.562 -8.156 1 98.06 78 ILE A C 1
ATOM 608 O O . ILE A 1 78 ? -6.863 -20.625 -8.531 1 98.06 78 ILE A O 1
ATOM 612 N N . VAL A 1 79 ? -5.281 -22.234 -8.93 1 98.44 79 VAL A N 1
ATOM 613 C CA . VAL A 1 79 ? -5.141 -21.875 -10.336 1 98.44 79 VAL A CA 1
ATOM 614 C C . VAL A 1 79 ? -6.355 -22.359 -11.125 1 98.44 79 VAL A C 1
ATOM 616 O O . VAL A 1 79 ? -6.703 -23.547 -11.07 1 98.44 79 VAL A O 1
ATOM 619 N N . THR A 1 80 ? -6.938 -21.375 -11.82 1 97.62 80 THR A N 1
ATOM 620 C CA . THR A 1 80 ? -8.156 -21.75 -12.523 1 97.62 80 THR A CA 1
ATOM 621 C C . THR A 1 80 ? -7.988 -21.594 -14.031 1 97.62 80 THR A C 1
ATOM 623 O O . THR A 1 80 ? -8.859 -22 -14.805 1 97.62 80 THR A O 1
ATOM 626 N N . SER A 1 81 ? -6.988 -20.969 -14.508 1 97.94 81 SER A N 1
ATOM 627 C CA . SER A 1 81 ? -6.621 -20.984 -15.914 1 97.94 81 SER A CA 1
ATOM 628 C C . SER A 1 81 ? -5.848 -22.234 -16.281 1 97.94 81 SER A C 1
ATOM 630 O O . SER A 1 81 ? -5.336 -22.938 -15.391 1 97.94 81 SER A O 1
ATOM 632 N N . PRO A 1 82 ? -5.773 -22.609 -17.594 1 98.12 82 PRO A N 1
ATOM 633 C CA . PRO A 1 82 ? -5 -23.797 -17.969 1 98.12 82 PRO A CA 1
ATOM 634 C C . PRO A 1 82 ? -3.588 -23.781 -17.391 1 98.12 82 PRO A C 1
ATOM 636 O O . PRO A 1 82 ? -3.113 -24.812 -16.891 1 98.12 82 PRO A O 1
ATOM 639 N N . THR A 1 83 ? -2.941 -22.672 -17.5 1 97.5 83 THR A N 1
ATOM 640 C CA . THR A 1 83 ? -1.646 -22.422 -16.875 1 97.5 83 THR A CA 1
ATOM 641 C C . THR A 1 83 ? -1.602 -21.016 -16.266 1 97.5 83 THR A C 1
ATOM 643 O O . THR A 1 83 ? -2.371 -20.141 -16.672 1 97.5 83 THR A O 1
ATOM 646 N N . ALA A 1 84 ? -0.826 -20.906 -15.195 1 97.56 84 ALA A N 1
ATOM 647 C CA . ALA A 1 84 ? -0.57 -19.594 -14.617 1 97.56 84 ALA A CA 1
ATOM 648 C C . ALA A 1 84 ? 0.901 -19.422 -14.242 1 97.56 84 ALA A C 1
ATOM 650 O O . ALA A 1 84 ? 1.534 -20.375 -13.773 1 97.56 84 ALA A O 1
ATOM 651 N N . LYS A 1 85 ? 1.438 -18.312 -14.555 1 96.62 85 LYS A N 1
ATOM 652 C CA . LYS A 1 85 ? 2.758 -17.922 -14.07 1 96.62 85 LYS A CA 1
ATOM 653 C C . LYS A 1 85 ? 2.645 -17 -12.867 1 96.62 85 LYS A C 1
ATOM 655 O O . LYS A 1 85 ? 2.01 -15.945 -12.945 1 96.62 85 LYS A O 1
ATOM 660 N N . ILE A 1 86 ? 3.244 -17.438 -11.727 1 95.62 86 ILE A N 1
ATOM 661 C CA . ILE A 1 86 ? 3.1 -16.672 -10.492 1 95.62 86 ILE A CA 1
ATOM 662 C C . ILE A 1 86 ? 4.477 -16.359 -9.914 1 95.62 86 ILE A C 1
ATOM 664 O O . ILE A 1 86 ? 5.398 -17.172 -10.016 1 95.62 86 ILE A O 1
ATOM 668 N N . ALA A 1 87 ? 4.613 -15.195 -9.367 1 93.56 87 ALA A N 1
ATOM 669 C CA . ALA A 1 87 ? 5.801 -14.797 -8.617 1 93.56 87 ALA A CA 1
ATOM 670 C C . ALA A 1 87 ? 5.488 -14.641 -7.133 1 93.56 87 ALA A C 1
ATOM 672 O O . ALA A 1 87 ? 4.344 -14.383 -6.758 1 93.56 87 ALA A O 1
ATOM 673 N N . ARG A 1 88 ? 6.469 -14.891 -6.293 1 92 88 ARG A N 1
ATOM 674 C CA . ARG A 1 88 ? 6.281 -14.727 -4.855 1 92 88 ARG A CA 1
ATOM 675 C C . ARG A 1 88 ? 7.133 -13.586 -4.312 1 92 88 ARG A C 1
ATOM 677 O O . ARG A 1 88 ? 8.164 -13.242 -4.898 1 92 88 ARG A O 1
ATOM 684 N N . LEU A 1 89 ? 6.668 -12.984 -3.273 1 90.38 89 LEU A N 1
ATOM 685 C CA . LEU A 1 89 ? 7.395 -11.93 -2.57 1 90.38 89 LEU A CA 1
ATOM 686 C C . LEU A 1 89 ? 7.344 -12.148 -1.062 1 90.38 89 LEU A C 1
ATOM 688 O O . LEU A 1 89 ? 6.262 -12.289 -0.488 1 90.38 89 LEU A O 1
ATOM 692 N N . ASP A 1 90 ? 8.477 -12.297 -0.431 1 89.44 90 ASP A N 1
ATOM 693 C CA . ASP A 1 90 ? 8.633 -12.273 1.02 1 89.44 90 ASP A CA 1
ATOM 694 C C . ASP A 1 90 ? 9.703 -11.258 1.438 1 89.44 90 ASP A C 1
ATOM 696 O O . ASP A 1 90 ? 10.203 -10.5 0.606 1 89.44 90 ASP A O 1
ATOM 700 N N . LYS A 1 91 ? 9.977 -11.203 2.734 1 88.06 91 LYS A N 1
ATOM 701 C CA . LYS A 1 91 ? 10.93 -10.219 3.234 1 88.06 91 LYS A CA 1
ATOM 702 C C . LYS A 1 91 ? 12.289 -10.375 2.559 1 88.06 91 LYS A C 1
ATOM 704 O O . LYS A 1 91 ? 12.891 -9.391 2.129 1 88.06 91 LYS A O 1
ATOM 709 N N . SER A 1 92 ? 12.734 -11.562 2.434 1 90.38 92 SER A N 1
ATOM 710 C CA . SER A 1 92 ? 14.039 -11.828 1.848 1 90.38 92 SER A CA 1
ATOM 711 C C . SER A 1 92 ? 14.102 -11.383 0.392 1 90.38 92 SER A C 1
ATOM 713 O O . SER A 1 92 ? 15.055 -10.719 -0.022 1 90.38 92 SER A O 1
ATOM 715 N N . ILE A 1 93 ? 13.109 -11.711 -0.35 1 88.5 93 ILE A N 1
ATOM 716 C CA . ILE A 1 93 ? 13.047 -11.336 -1.758 1 88.5 93 ILE A CA 1
ATOM 717 C C . ILE A 1 93 ? 12.93 -9.82 -1.882 1 88.5 93 ILE A C 1
ATOM 719 O O . ILE A 1 93 ? 13.539 -9.211 -2.762 1 88.5 93 ILE A O 1
ATOM 723 N N . PHE A 1 94 ? 12.125 -9.25 -0.987 1 89.19 94 PHE A N 1
ATOM 724 C CA . PHE A 1 94 ? 12 -7.797 -0.969 1 89.19 94 PHE A CA 1
ATOM 725 C C . PHE A 1 94 ? 13.359 -7.141 -0.775 1 89.19 94 PHE A C 1
ATOM 727 O O . PHE A 1 94 ? 13.719 -6.215 -1.506 1 89.19 94 PHE A O 1
ATOM 734 N N . MET A 1 95 ? 14.109 -7.656 0.165 1 91.06 95 MET A N 1
ATOM 735 C CA . MET A 1 95 ? 15.422 -7.09 0.466 1 91.06 95 MET A CA 1
ATOM 736 C C . MET A 1 95 ? 16.344 -7.191 -0.741 1 91.06 95 MET A C 1
ATOM 738 O O . MET A 1 95 ? 17.125 -6.273 -1.016 1 91.06 95 MET A O 1
ATOM 742 N N . GLN A 1 96 ? 16.25 -8.234 -1.393 1 89.75 96 GLN A N 1
ATOM 743 C CA . GLN A 1 96 ? 17.062 -8.43 -2.588 1 89.75 96 GLN A CA 1
ATOM 744 C C . GLN A 1 96 ? 16.656 -7.461 -3.695 1 89.75 96 GLN A C 1
ATOM 746 O O . GLN A 1 96 ? 17.516 -6.852 -4.344 1 89.75 96 GLN A O 1
ATOM 751 N N . LEU A 1 97 ? 15.375 -7.34 -3.891 1 88.62 97 LEU A N 1
ATOM 752 C CA . LEU A 1 97 ? 14.852 -6.469 -4.938 1 88.62 97 LEU A CA 1
ATOM 753 C C . LEU A 1 97 ? 15.172 -5.008 -4.633 1 88.62 97 LEU A C 1
ATOM 755 O O . LEU A 1 97 ? 15.375 -4.211 -5.551 1 88.62 97 LEU A O 1
ATOM 759 N N . ALA A 1 98 ? 15.203 -4.691 -3.312 1 90 98 ALA A N 1
ATOM 760 C CA . ALA A 1 98 ? 15.531 -3.33 -2.9 1 90 98 ALA A CA 1
ATOM 761 C C . ALA A 1 98 ? 16.906 -2.912 -3.432 1 90 98 ALA A C 1
ATOM 763 O O . ALA A 1 98 ? 17.109 -1.745 -3.768 1 90 98 ALA A O 1
ATOM 764 N N . LYS A 1 99 ? 17.734 -3.855 -3.604 1 88.69 99 LYS A N 1
ATOM 765 C CA . LYS A 1 99 ? 19.094 -3.586 -4.082 1 88.69 99 LYS A CA 1
ATOM 766 C C . LYS A 1 99 ? 19.156 -3.689 -5.605 1 88.69 99 LYS A C 1
ATOM 768 O O . LYS A 1 99 ? 19.781 -2.85 -6.258 1 88.69 99 LYS A O 1
ATOM 773 N N . SER A 1 100 ? 18.453 -4.652 -6.102 1 87.88 100 SER A N 1
ATOM 774 C CA . SER A 1 100 ? 18.656 -4.984 -7.508 1 87.88 100 SER A CA 1
ATOM 775 C C . SER A 1 100 ? 17.672 -4.23 -8.398 1 87.88 100 SER A C 1
ATOM 777 O O . SER A 1 100 ? 17.984 -3.924 -9.555 1 87.88 100 SER A O 1
ATOM 779 N N . ASP A 1 101 ? 16.516 -3.99 -7.891 1 88.62 101 ASP A N 1
ATOM 780 C CA . ASP A 1 101 ? 15.461 -3.385 -8.703 1 88.62 101 ASP A CA 1
ATOM 781 C C . ASP A 1 101 ? 14.539 -2.521 -7.844 1 88.62 101 ASP A C 1
ATOM 783 O O . ASP A 1 101 ? 13.336 -2.795 -7.746 1 88.62 101 ASP A O 1
ATOM 787 N N . PRO A 1 102 ? 15.109 -1.438 -7.375 1 89.56 102 PRO A N 1
ATOM 788 C CA . PRO A 1 102 ? 14.289 -0.594 -6.504 1 89.56 102 PRO A CA 1
ATOM 789 C C . PRO A 1 102 ? 13.125 0.068 -7.242 1 89.56 102 PRO A C 1
ATOM 791 O O . PRO A 1 102 ? 12.117 0.422 -6.625 1 89.56 102 PRO A O 1
ATOM 794 N N . GLU A 1 103 ? 13.266 0.147 -8.523 1 87.62 103 GLU A N 1
ATOM 795 C CA . GLU A 1 103 ? 12.188 0.744 -9.305 1 87.62 103 GLU A CA 1
ATOM 796 C C . GLU A 1 103 ? 10.922 -0.114 -9.258 1 87.62 103 GLU A C 1
ATOM 798 O O . GLU A 1 103 ? 9.812 0.412 -9.219 1 87.62 103 GLU A O 1
ATOM 803 N N . PHE A 1 104 ? 11.125 -1.387 -9.219 1 85.44 104 PHE A N 1
ATOM 804 C CA . PHE A 1 104 ? 9.992 -2.287 -9.086 1 85.44 104 PHE A CA 1
ATOM 805 C C . PHE A 1 104 ? 9.258 -2.057 -7.77 1 85.44 104 PHE A C 1
ATOM 807 O O . PHE A 1 104 ? 8.023 -2.018 -7.734 1 85.44 104 PHE A O 1
ATOM 814 N N . LEU A 1 105 ? 10.016 -1.899 -6.742 1 88.62 105 LEU A N 1
ATOM 815 C CA . LEU A 1 105 ? 9.43 -1.731 -5.418 1 88.62 105 LEU A CA 1
ATOM 816 C C . LEU A 1 105 ? 8.703 -0.396 -5.312 1 88.62 105 LEU A C 1
ATOM 818 O O . LEU A 1 105 ? 7.68 -0.292 -4.625 1 88.62 105 LEU A O 1
ATOM 822 N N . PHE A 1 106 ? 9.242 0.532 -6.004 1 89.25 106 PHE A N 1
ATOM 823 C CA . PHE A 1 106 ? 8.562 1.824 -6.047 1 89.25 106 PHE A CA 1
ATOM 824 C C . PHE A 1 106 ? 7.234 1.714 -6.777 1 89.25 106 PHE A C 1
ATOM 826 O O . PHE A 1 106 ? 6.219 2.238 -6.312 1 89.25 106 PHE A O 1
ATOM 833 N N . ASP A 1 107 ? 7.211 0.994 -7.848 1 87 107 ASP A N 1
ATOM 834 C CA . ASP A 1 107 ? 5.984 0.795 -8.609 1 87 107 ASP A CA 1
ATOM 835 C C . ASP A 1 107 ? 4.977 -0.035 -7.816 1 87 107 ASP A C 1
ATOM 837 O O . ASP A 1 107 ? 3.77 0.218 -7.879 1 87 107 ASP A O 1
ATOM 841 N N . LEU A 1 108 ? 5.5 -0.961 -7.117 1 88.38 108 LEU A N 1
ATOM 842 C CA . LEU A 1 108 ? 4.629 -1.754 -6.254 1 88.38 108 LEU A CA 1
ATOM 843 C C . LEU A 1 108 ? 3.967 -0.878 -5.195 1 88.38 108 LEU A C 1
ATOM 845 O O . LEU A 1 108 ? 2.758 -0.97 -4.977 1 88.38 108 LEU A O 1
ATOM 849 N N . LEU A 1 109 ? 4.742 -0.084 -4.57 1 89.12 109 LEU A N 1
ATOM 850 C CA . LEU A 1 109 ? 4.207 0.835 -3.574 1 89.12 109 LEU A CA 1
ATOM 851 C C . LEU A 1 109 ? 3.123 1.723 -4.18 1 89.12 109 LEU A C 1
ATOM 853 O O . LEU A 1 109 ? 2.062 1.911 -3.578 1 89.12 109 LEU A O 1
ATOM 857 N N . LYS A 1 110 ? 3.402 2.197 -5.371 1 88.12 110 LYS A N 1
ATOM 858 C CA . LYS A 1 110 ? 2.439 3.061 -6.047 1 88.12 110 LYS A CA 1
ATOM 859 C C . LYS A 1 110 ? 1.132 2.32 -6.316 1 88.12 110 LYS A C 1
ATOM 861 O O . LYS A 1 110 ? 0.048 2.889 -6.16 1 88.12 110 LYS A O 1
ATOM 866 N N . ILE A 1 111 ? 1.238 1.161 -6.711 1 85.56 111 ILE A N 1
ATOM 867 C CA . ILE A 1 111 ? 0.058 0.368 -7.039 1 85.56 111 ILE A CA 1
ATOM 868 C C . ILE A 1 111 ? -0.767 0.128 -5.777 1 85.56 111 ILE A C 1
ATOM 870 O O . ILE A 1 111 ? -1.991 0.275 -5.789 1 85.56 111 ILE A O 1
ATOM 874 N N . VAL A 1 112 ? -0.083 -0.245 -4.738 1 88.75 112 VAL A N 1
ATOM 875 C CA . VAL A 1 112 ? -0.777 -0.498 -3.48 1 88.75 112 VAL A CA 1
ATOM 876 C C . VAL A 1 112 ? -1.427 0.79 -2.979 1 88.75 112 VAL A C 1
ATOM 878 O O . VAL A 1 112 ? -2.574 0.778 -2.525 1 88.75 112 VAL A O 1
ATOM 881 N N . LEU A 1 113 ? -0.692 1.863 -3.08 1 89.44 113 LEU A N 1
ATOM 882 C CA . LEU A 1 113 ? -1.226 3.16 -2.678 1 89.44 113 LEU A CA 1
ATOM 883 C C . LEU A 1 113 ? -2.451 3.523 -3.508 1 89.44 113 LEU A C 1
ATOM 885 O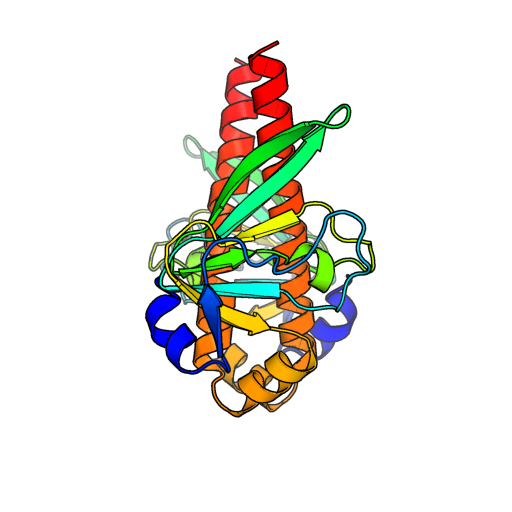 O . LEU A 1 113 ? -3.432 4.055 -2.977 1 89.44 113 LEU A O 1
ATOM 889 N N . ASP A 1 114 ? -2.416 3.27 -4.77 1 88.12 114 ASP A N 1
ATOM 890 C CA . ASP A 1 114 ? -3.531 3.555 -5.668 1 88.12 114 ASP A CA 1
ATOM 891 C C . ASP A 1 114 ? -4.773 2.762 -5.266 1 88.12 114 ASP A C 1
ATOM 893 O O . ASP A 1 114 ? -5.875 3.311 -5.215 1 88.12 114 ASP A O 1
ATOM 897 N N . ARG A 1 115 ? -4.594 1.543 -4.969 1 84.81 115 ARG A N 1
ATOM 898 C CA . ARG A 1 115 ? -5.699 0.7 -4.523 1 84.81 115 ARG A CA 1
ATOM 899 C C . ARG A 1 115 ? -6.27 1.198 -3.201 1 84.81 115 ARG A C 1
ATOM 901 O O . ARG A 1 115 ? -7.48 1.144 -2.98 1 84.81 115 ARG A O 1
ATOM 908 N N . LEU A 1 116 ? -5.387 1.605 -2.352 1 88.38 116 LEU A N 1
ATOM 909 C CA . LEU A 1 116 ? -5.809 2.129 -1.059 1 88.38 116 LEU A CA 1
ATOM 910 C C . LEU A 1 116 ? -6.688 3.363 -1.231 1 88.38 116 LEU A C 1
ATOM 912 O O . LEU A 1 116 ? -7.75 3.465 -0.615 1 88.38 116 LEU A O 1
ATOM 916 N N . ILE A 1 117 ? -6.246 4.23 -2.092 1 86.31 117 ILE A N 1
ATOM 917 C CA . ILE A 1 117 ? -6.988 5.465 -2.326 1 86.31 117 ILE A CA 1
ATOM 918 C C . ILE A 1 117 ? -8.375 5.137 -2.865 1 86.31 117 ILE A C 1
ATOM 920 O O . ILE A 1 117 ? -9.375 5.699 -2.41 1 86.31 117 ILE A O 1
ATOM 924 N N . ILE A 1 118 ? -8.438 4.234 -3.752 1 86.12 118 ILE A N 1
ATOM 925 C CA . ILE A 1 118 ? -9.703 3.828 -4.355 1 86.12 118 ILE A CA 1
ATOM 926 C C . ILE A 1 118 ? -10.609 3.211 -3.293 1 86.12 118 ILE A C 1
ATOM 928 O O . ILE A 1 118 ? -11.797 3.527 -3.223 1 86.12 118 ILE A O 1
ATOM 932 N N . ALA A 1 119 ? -10.023 2.4 -2.475 1 87.19 119 ALA A N 1
ATOM 933 C CA . ALA A 1 119 ? -10.789 1.757 -1.41 1 87.19 119 ALA A CA 1
ATOM 934 C C . ALA A 1 119 ? -11.328 2.787 -0.418 1 87.19 119 ALA A C 1
ATOM 936 O O . ALA A 1 119 ? -12.477 2.697 0.022 1 87.19 119 ALA A O 1
ATOM 937 N N . GLU A 1 120 ? -10.523 3.713 -0.052 1 85.31 120 GLU A N 1
ATOM 938 C CA . GLU A 1 120 ? -10.922 4.727 0.919 1 85.31 120 GLU A CA 1
ATOM 939 C C . GLU A 1 120 ? -11.992 5.645 0.346 1 85.31 120 GLU A C 1
ATOM 941 O O . GLU A 1 120 ? -12.898 6.082 1.067 1 85.31 120 GLU A O 1
ATOM 946 N N . LEU A 1 121 ? -11.914 5.922 -0.92 1 84.44 121 LEU A N 1
ATOM 947 C CA . LEU A 1 121 ? -12.938 6.723 -1.583 1 84.44 121 LEU A CA 1
ATOM 948 C C . LEU A 1 121 ? -14.266 5.977 -1.617 1 84.44 121 LEU A C 1
ATOM 950 O O . LEU A 1 121 ? -15.328 6.586 -1.45 1 84.44 121 LEU A O 1
ATOM 954 N N . ASN A 1 122 ? -14.156 4.691 -1.848 1 86.38 122 ASN A N 1
ATOM 955 C CA . ASN A 1 122 ? -15.367 3.875 -1.851 1 86.38 122 ASN A CA 1
ATOM 956 C C . ASN A 1 122 ? -16.031 3.859 -0.48 1 86.38 122 ASN A C 1
ATOM 958 O O . ASN A 1 122 ? -17.266 3.914 -0.383 1 86.38 122 ASN A O 1
ATOM 962 N N . VAL A 1 123 ? -15.305 3.873 0.526 1 85.5 123 VAL A N 1
ATOM 963 C CA . VAL A 1 123 ? -15.836 3.908 1.886 1 85.5 123 VAL A CA 1
ATOM 964 C C . VAL A 1 123 ? -16.547 5.234 2.131 1 85.5 123 VAL A C 1
ATOM 966 O O . VAL A 1 123 ? -17.656 5.266 2.686 1 85.5 123 VAL A O 1
ATOM 969 N N . LYS A 1 124 ? -15.953 6.27 1.709 1 81.62 124 LYS A N 1
ATOM 970 C CA . LYS A 1 124 ? -16.531 7.594 1.896 1 81.62 124 LYS A CA 1
ATOM 971 C C . LYS A 1 124 ? -17.844 7.727 1.133 1 81.62 124 LYS A C 1
ATOM 973 O O . LYS A 1 124 ? -18.828 8.273 1.654 1 81.62 124 LYS A O 1
ATOM 978 N N . LYS A 1 125 ? -17.891 7.238 -0.039 1 84.06 125 LYS A N 1
ATOM 979 C CA . LYS A 1 125 ? -19.094 7.293 -0.861 1 84.06 125 LYS A CA 1
ATOM 980 C C . LYS A 1 125 ? -20.234 6.5 -0.223 1 84.06 125 LYS A C 1
ATOM 982 O O . LYS A 1 125 ? -21.375 6.953 -0.203 1 84.06 125 LYS A O 1
ATOM 987 N N . LEU A 1 126 ? -19.859 5.43 0.316 1 82 126 LEU A N 1
ATOM 988 C CA . LEU A 1 126 ? -20.859 4.543 0.899 1 82 126 LEU A CA 1
ATOM 989 C C . LEU A 1 126 ? -21.375 5.102 2.223 1 82 126 LEU A C 1
ATOM 991 O O . LEU A 1 126 ? -22.562 4.949 2.545 1 82 126 LEU A O 1
ATOM 995 N N . THR A 1 127 ? -20.516 5.762 2.869 1 81.06 127 THR A N 1
ATOM 996 C CA . THR A 1 127 ? -20.922 6.34 4.145 1 81.06 127 THR A CA 1
ATOM 997 C C . THR A 1 127 ? -21.766 7.586 3.928 1 81.06 127 THR A C 1
ATOM 999 O O . THR A 1 127 ? -22.703 7.844 4.688 1 81.06 127 THR A O 1
ATOM 1002 N N . ASN A 1 128 ? -21.406 8.359 2.936 1 77.62 128 ASN A N 1
ATOM 1003 C CA . ASN A 1 128 ? -22.203 9.531 2.613 1 77.62 128 ASN A CA 1
ATOM 1004 C C . ASN A 1 128 ? -23.578 9.141 2.08 1 77.62 128 ASN A C 1
ATOM 1006 O O . ASN A 1 128 ? -24.562 9.844 2.307 1 77.62 128 ASN A O 1
ATOM 1010 N N . ALA A 1 129 ? -23.656 8.047 1.333 1 71.94 129 ALA A N 1
ATOM 1011 C CA . ALA A 1 129 ? -24.922 7.543 0.815 1 71.94 129 ALA A CA 1
ATOM 1012 C C . ALA A 1 129 ? -25.828 7.066 1.947 1 71.94 129 ALA A C 1
ATOM 1014 O O . ALA A 1 129 ? -27.047 7.156 1.853 1 71.94 129 ALA A O 1
ATOM 1015 N N . GLN A 1 130 ? -25.219 6.613 2.893 1 67.5 130 GLN A N 1
ATOM 1016 C CA . GLN A 1 130 ? -26.016 6.164 4.027 1 67.5 130 GLN A CA 1
ATOM 1017 C C . GLN A 1 130 ? -26.547 7.344 4.836 1 67.5 130 GLN A C 1
ATOM 1019 O O . GLN A 1 130 ? -27.609 7.258 5.461 1 67.5 130 GLN A O 1
ATOM 1024 N N . GLU A 1 131 ? -25.672 8.352 4.953 1 60.31 131 GLU A N 1
ATOM 1025 C CA . GLU A 1 131 ? -26.125 9.484 5.754 1 60.31 131 GLU A CA 1
ATOM 1026 C C . GLU A 1 131 ? -27.109 10.344 4.98 1 60.31 131 GLU A C 1
ATOM 1028 O O . GLU A 1 131 ? -27.797 11.195 5.562 1 60.31 131 GLU A O 1
ATOM 1033 N N . GLY A 1 132 ? -27.125 10.266 3.709 1 53.28 132 GLY A N 1
ATOM 1034 C CA . GLY A 1 132 ? -28.234 10.914 3.037 1 53.28 132 GLY A CA 1
ATOM 1035 C C . GLY A 1 132 ? -29.406 9.977 2.779 1 53.28 132 GLY A C 1
ATOM 1036 O O . GLY A 1 132 ? -29.25 8.758 2.869 1 53.28 132 GLY A O 1
ATOM 1037 N N . MET B 1 1 ? 1.962 -1.84 13.062 1 53.84 1 MET B N 1
ATOM 1038 C CA . MET B 1 1 ? 3.27 -1.477 12.523 1 53.84 1 MET B CA 1
ATOM 1039 C C . MET B 1 1 ? 3.49 0.03 12.602 1 53.84 1 MET B C 1
ATOM 1041 O O . MET B 1 1 ? 2.58 0.811 12.32 1 53.84 1 MET B O 1
ATOM 1045 N N . ASP B 1 2 ? 4.508 0.423 13.367 1 63.44 2 ASP B N 1
ATOM 1046 C CA . ASP B 1 2 ? 4.777 1.821 13.688 1 63.44 2 ASP B CA 1
ATOM 1047 C C . ASP B 1 2 ? 5.945 2.359 12.859 1 63.44 2 ASP B C 1
ATOM 1049 O O . ASP B 1 2 ? 7.086 1.92 13.023 1 63.44 2 ASP B O 1
ATOM 1053 N N . LEU B 1 3 ? 5.559 3.158 11.859 1 73.75 3 LEU B N 1
ATOM 1054 C CA . LEU B 1 3 ? 6.594 3.764 11.023 1 73.75 3 LEU B CA 1
ATOM 1055 C C . LEU B 1 3 ? 7.457 4.719 11.844 1 73.75 3 LEU B C 1
ATOM 1057 O O . LEU B 1 3 ? 8.555 5.082 11.43 1 73.75 3 LEU B O 1
ATOM 1061 N N . SER B 1 4 ? 7.031 5.031 13.008 1 73.06 4 SER B N 1
ATOM 1062 C CA . SER B 1 4 ? 7.703 6.047 13.812 1 73.06 4 SER B CA 1
ATOM 1063 C C . SER B 1 4 ? 9.156 5.676 14.07 1 73.06 4 SER B C 1
ATOM 1065 O O . SER B 1 4 ? 10.023 6.547 14.125 1 73.06 4 SER B O 1
ATOM 1067 N N . LYS B 1 5 ? 9.43 4.414 14.117 1 69.5 5 LYS B N 1
ATOM 1068 C CA . LYS B 1 5 ? 10.789 3.963 14.414 1 69.5 5 LYS B CA 1
ATOM 1069 C C . LYS B 1 5 ? 11.727 4.23 13.234 1 69.5 5 LYS B C 1
ATOM 1071 O O . LYS B 1 5 ? 12.93 4.406 13.422 1 69.5 5 LYS B O 1
ATOM 1076 N N . TYR B 1 6 ? 11.141 4.316 12.086 1 70.62 6 TYR B N 1
ATOM 1077 C CA . TYR B 1 6 ? 11.961 4.422 10.883 1 70.62 6 TYR B CA 1
ATOM 1078 C C . TYR B 1 6 ? 11.992 5.855 10.367 1 70.62 6 TYR B C 1
ATOM 1080 O O . TYR B 1 6 ? 12.922 6.246 9.656 1 70.62 6 TYR B O 1
ATOM 1088 N N . LEU B 1 7 ? 11.023 6.562 10.844 1 78.56 7 LEU B N 1
ATOM 1089 C CA . LEU B 1 7 ? 10.859 7.902 10.297 1 78.56 7 LEU B CA 1
ATOM 1090 C C . LEU B 1 7 ? 11.992 8.82 10.758 1 78.56 7 LEU B C 1
ATOM 1092 O O . LEU B 1 7 ? 12.367 9.75 10.047 1 78.56 7 LEU B O 1
ATOM 1096 N N . HIS B 1 8 ? 12.609 8.359 11.828 1 74.81 8 HIS B N 1
ATOM 1097 C CA . HIS B 1 8 ? 13.656 9.211 12.391 1 74.81 8 HIS B CA 1
ATOM 1098 C C . HIS B 1 8 ? 14.914 9.18 11.523 1 74.81 8 HIS B C 1
ATOM 1100 O O . HIS B 1 8 ? 15.781 10.047 11.648 1 74.81 8 HIS B O 1
ATOM 1106 N N . GLN B 1 9 ? 14.867 8.258 10.609 1 75.56 9 GLN B N 1
ATOM 1107 C CA . GLN B 1 9 ? 16.047 8.133 9.75 1 75.56 9 GLN B CA 1
ATOM 1108 C C . GLN B 1 9 ? 15.867 8.914 8.453 1 75.56 9 GLN B C 1
ATOM 1110 O O . GLN B 1 9 ? 16.844 9.133 7.727 1 75.56 9 GLN B O 1
ATOM 1115 N N . LEU B 1 10 ? 14.688 9.359 8.281 1 82 10 LEU B N 1
ATOM 1116 C CA . LEU B 1 10 ? 14.406 10.07 7.039 1 82 10 LEU B CA 1
ATOM 1117 C C . LEU B 1 10 ? 14.781 11.547 7.16 1 82 10 LEU B C 1
ATOM 1119 O O . LEU B 1 10 ? 14.641 12.141 8.227 1 82 10 LEU B O 1
ATOM 1123 N N . ALA B 1 11 ? 15.328 12.07 6.062 1 84.94 11 ALA B N 1
ATOM 1124 C CA . ALA B 1 11 ? 15.492 13.523 6.043 1 84.94 11 ALA B CA 1
ATOM 1125 C C . ALA B 1 11 ? 14.188 14.227 6.387 1 84.94 11 ALA B C 1
ATOM 1127 O O . ALA B 1 11 ? 13.133 13.906 5.832 1 84.94 11 ALA B O 1
ATOM 1128 N N . SER B 1 12 ? 14.336 15.016 7.461 1 93.12 12 SER B N 1
ATOM 1129 C CA . SER B 1 12 ? 13.133 15.648 7.98 1 93.12 12 SER B CA 1
ATOM 1130 C C . SER B 1 12 ? 13.359 17.125 8.258 1 93.12 12 SER B C 1
ATOM 1132 O O . SER B 1 12 ? 14.5 17.609 8.219 1 93.12 12 SER B O 1
ATOM 1134 N N . ARG B 1 13 ? 12.273 17.812 8.383 1 94.81 13 ARG B N 1
ATOM 1135 C CA . ARG B 1 13 ? 12.297 19.203 8.781 1 94.81 13 ARG B CA 1
ATOM 1136 C C . ARG B 1 13 ? 11.273 19.484 9.875 1 94.81 13 ARG B C 1
ATOM 1138 O O . ARG B 1 13 ? 10.242 18.812 9.953 1 94.81 13 ARG B O 1
ATOM 1145 N N . THR B 1 14 ? 11.625 20.469 10.742 1 96.75 14 THR B N 1
ATOM 1146 C CA . THR B 1 14 ? 10.703 20.938 11.766 1 96.75 14 THR B CA 1
ATOM 1147 C C . THR B 1 14 ? 10.023 22.234 11.312 1 96.75 14 THR B C 1
ATOM 1149 O O . THR B 1 14 ? 10.688 23.156 10.852 1 96.75 14 THR B O 1
ATOM 1152 N N . VAL B 1 15 ? 8.742 22.188 11.398 1 97.06 15 VAL B N 1
ATOM 1153 C CA . VAL B 1 15 ? 7.945 23.328 10.961 1 97.06 15 VAL B CA 1
ATOM 1154 C C . VAL B 1 15 ? 7.02 23.781 12.094 1 97.06 15 VAL B C 1
ATOM 1156 O O . VAL B 1 15 ? 6.625 22.984 12.938 1 97.06 15 VAL B O 1
ATOM 1159 N N . THR B 1 16 ? 6.66 25.047 12.102 1 97.75 16 THR B N 1
ATOM 1160 C CA . THR B 1 16 ? 5.848 25.594 13.18 1 97.75 16 THR B CA 1
ATOM 1161 C C . THR B 1 16 ? 4.379 25.656 12.766 1 97.75 16 THR B C 1
ATOM 1163 O O . THR B 1 16 ? 4.055 25.531 11.586 1 97.75 16 THR B O 1
ATOM 1166 N N . MET B 1 17 ? 3.652 25.891 13.758 1 97.75 17 MET B N 1
ATOM 1167 C CA . MET B 1 17 ? 2.207 26 13.586 1 97.75 17 MET B CA 1
ATOM 1168 C C . MET B 1 17 ? 1.865 27 12.492 1 97.75 17 MET B C 1
ATOM 1170 O O . MET B 1 17 ? 2.461 28.078 12.422 1 97.75 17 MET B O 1
ATOM 1174 N N . GLY B 1 18 ? 0.922 26.562 11.625 1 97.25 18 GLY B N 1
ATOM 1175 C CA . GLY B 1 18 ? 0.441 27.469 10.602 1 97.25 18 GLY B CA 1
ATOM 1176 C C . GLY B 1 18 ? 1.174 27.328 9.281 1 97.25 18 GLY B C 1
ATOM 1177 O O . GLY B 1 18 ? 0.702 27.812 8.25 1 97.25 18 GLY B O 1
ATOM 1178 N N . ASN B 1 19 ? 2.281 26.672 9.336 1 97.5 19 ASN B N 1
ATOM 1179 C CA . ASN B 1 19 ? 3.006 26.438 8.094 1 97.5 19 ASN B CA 1
ATOM 1180 C C . ASN B 1 19 ? 2.211 25.562 7.141 1 97.5 19 ASN B C 1
ATOM 1182 O O . ASN B 1 19 ? 1.609 24.562 7.559 1 97.5 19 ASN B O 1
ATOM 1186 N N . VAL B 1 20 ? 2.242 26 5.863 1 97.31 20 VAL B N 1
ATOM 1187 C CA . VAL B 1 20 ? 1.567 25.25 4.805 1 97.31 20 VAL B CA 1
ATOM 1188 C C . VAL B 1 20 ? 2.568 24.344 4.098 1 97.31 20 VAL B C 1
ATOM 1190 O O . VAL B 1 20 ? 3.496 24.812 3.441 1 97.31 20 VAL B O 1
ATOM 1193 N N . ILE B 1 21 ? 2.324 23.062 4.266 1 96.5 21 ILE B N 1
ATOM 1194 C CA . ILE B 1 21 ? 3.213 22.109 3.617 1 96.5 21 ILE B CA 1
ATOM 1195 C C . ILE B 1 21 ? 2.967 22.109 2.111 1 96.5 21 ILE B C 1
ATOM 1197 O O . ILE B 1 21 ? 3.912 22.141 1.32 1 96.5 21 ILE B O 1
ATOM 1201 N N . PHE B 1 22 ? 1.726 22.016 1.76 1 95.81 22 PHE B N 1
ATOM 1202 C CA . PHE B 1 22 ? 1.286 22.234 0.386 1 95.81 22 PHE B CA 1
ATOM 1203 C C . PHE B 1 22 ? -0.149 22.75 0.352 1 95.81 22 PHE B C 1
ATOM 1205 O O . PHE B 1 22 ? -0.896 22.578 1.318 1 95.81 22 PHE B O 1
ATOM 1212 N N . LYS B 1 23 ? -0.495 23.375 -0.812 1 95.62 23 LYS B N 1
ATOM 1213 C CA . LYS B 1 23 ? -1.816 23.969 -0.973 1 95.62 23 LYS B CA 1
ATOM 1214 C C . LYS B 1 23 ? -2.639 23.219 -2.014 1 95.62 23 LYS B C 1
ATOM 1216 O O . LYS B 1 23 ? -2.104 22.766 -3.029 1 95.62 23 LYS B O 1
ATOM 1221 N N . GLU B 1 24 ? -3.863 23.141 -1.664 1 94.25 24 GLU B N 1
ATOM 1222 C CA . GLU B 1 24 ? -4.789 22.609 -2.656 1 94.25 24 GLU B CA 1
ATOM 1223 C C . GLU B 1 24 ? -4.582 23.266 -4.02 1 94.25 24 GLU B C 1
ATOM 1225 O O . GLU B 1 24 ? -4.367 24.484 -4.102 1 94.25 24 GLU B O 1
ATOM 1230 N N . ASP B 1 25 ? -4.527 22.438 -5.09 1 93 25 ASP B N 1
ATOM 1231 C CA . ASP B 1 25 ? -4.441 22.859 -6.488 1 93 25 ASP B CA 1
ATOM 1232 C C . ASP B 1 25 ? -3.006 23.203 -6.867 1 93 25 ASP B C 1
ATOM 1234 O O . ASP B 1 25 ? -2.719 23.5 -8.031 1 93 25 ASP B O 1
ATOM 1238 N N . GLN B 1 26 ? -2.141 23.219 -5.863 1 92.5 26 GLN B N 1
ATOM 1239 C CA . GLN B 1 26 ? -0.726 23.375 -6.184 1 92.5 26 GLN B CA 1
ATOM 1240 C C . GLN B 1 26 ? -0.208 22.188 -6.984 1 92.5 26 GLN B C 1
ATOM 1242 O O . GLN B 1 26 ? -0.661 21.062 -6.785 1 92.5 26 GLN B O 1
ATOM 1247 N N . GLU B 1 27 ? 0.728 22.484 -7.848 1 89.31 27 GLU B N 1
ATOM 1248 C CA . GLU B 1 27 ? 1.295 21.406 -8.641 1 89.31 27 GLU B CA 1
ATOM 1249 C C . GLU B 1 27 ? 1.976 20.359 -7.75 1 89.31 27 GLU B C 1
ATOM 1251 O O . GLU B 1 27 ? 2.68 20.719 -6.805 1 89.31 27 GLU B O 1
ATOM 1256 N N . GLY B 1 28 ? 1.656 19.156 -8.086 1 82.31 28 GLY B N 1
ATOM 1257 C CA . GLY B 1 28 ? 2.322 18.078 -7.355 1 82.31 28 GLY B CA 1
ATOM 1258 C C . GLY B 1 28 ? 3.824 18.062 -7.562 1 82.31 28 GLY B C 1
ATOM 1259 O O . GLY B 1 28 ? 4.309 18.375 -8.656 1 82.31 28 GLY B O 1
ATOM 1260 N N . ASP B 1 29 ? 4.551 17.781 -6.449 1 78.12 29 ASP B N 1
ATOM 1261 C CA . ASP B 1 29 ? 6.008 17.734 -6.531 1 78.12 29 ASP B CA 1
ATOM 1262 C C . ASP B 1 29 ? 6.523 16.297 -6.438 1 78.12 29 ASP B C 1
ATOM 1264 O O . ASP B 1 29 ? 7.719 16.078 -6.23 1 78.12 29 ASP B O 1
ATOM 1268 N N . GLY B 1 30 ? 5.57 15.383 -6.52 1 85.12 30 GLY B N 1
ATOM 1269 C CA . GLY B 1 30 ? 5.949 13.984 -6.477 1 85.12 30 GLY B CA 1
ATOM 1270 C C . GLY B 1 30 ? 6.297 13.5 -5.082 1 85.12 30 GLY B C 1
ATOM 1271 O O . GLY B 1 30 ? 6.734 12.359 -4.902 1 85.12 30 GLY B O 1
ATOM 1272 N N . ASN B 1 31 ? 6.055 14.391 -4.109 1 89.06 31 ASN B N 1
ATOM 1273 C CA . ASN B 1 31 ? 6.398 14.039 -2.736 1 89.06 31 ASN B CA 1
ATOM 1274 C C . ASN B 1 31 ? 5.172 13.594 -1.948 1 89.06 31 ASN B C 1
ATOM 1276 O O . ASN B 1 31 ? 4.086 14.148 -2.107 1 89.06 31 ASN B O 1
ATOM 1280 N N . MET B 1 32 ? 5.387 12.523 -1.175 1 92.5 32 MET B N 1
ATOM 1281 C CA . MET B 1 32 ? 4.504 12.297 -0.034 1 92.5 32 MET B CA 1
ATOM 1282 C C . MET B 1 32 ? 5.227 12.586 1.278 1 92.5 32 MET B C 1
ATOM 1284 O O . MET B 1 32 ? 6.449 12.742 1.299 1 92.5 32 MET B O 1
ATOM 1288 N N . TYR B 1 33 ? 4.445 12.734 2.316 1 94.25 33 TYR B N 1
ATOM 1289 C CA . TYR B 1 33 ? 5.02 13.18 3.58 1 94.25 33 TYR B CA 1
ATOM 1290 C C . TYR B 1 33 ? 4.609 12.258 4.723 1 94.25 33 TYR B C 1
ATOM 1292 O O . TYR B 1 33 ? 3.572 11.594 4.652 1 94.25 33 TYR B O 1
ATOM 1300 N N . PHE B 1 34 ? 5.512 12.305 5.719 1 93.81 34 PHE B N 1
ATOM 1301 C CA . PHE B 1 34 ? 5.27 11.578 6.961 1 93.81 34 PHE B CA 1
ATOM 1302 C C . PHE B 1 34 ? 5.316 12.523 8.156 1 93.81 34 PHE B C 1
ATOM 1304 O O . PHE B 1 34 ? 6.176 13.406 8.219 1 93.81 34 PHE B O 1
ATOM 1311 N N . VAL B 1 35 ? 4.371 12.273 9.102 1 95.12 35 VAL B N 1
ATOM 1312 C CA . VAL B 1 35 ? 4.453 13 10.359 1 95.12 35 VAL B CA 1
ATOM 1313 C C . VAL B 1 35 ? 5.27 12.195 11.367 1 95.12 35 VAL B C 1
ATOM 1315 O O . VAL B 1 35 ? 4.914 11.062 11.695 1 95.12 35 VAL B O 1
ATOM 1318 N N . ILE B 1 36 ? 6.375 12.766 11.805 1 93.56 36 ILE B N 1
ATOM 1319 C CA . ILE B 1 36 ? 7.234 12.117 12.797 1 93.56 36 ILE B CA 1
ATOM 1320 C C . ILE B 1 36 ? 6.824 12.562 14.195 1 93.56 36 ILE B C 1
ATOM 1322 O O . ILE B 1 36 ? 6.723 11.742 15.109 1 93.56 36 ILE B O 1
ATOM 1326 N N . GLU B 1 37 ? 6.633 13.836 14.32 1 94.44 37 GLU B N 1
ATOM 1327 C CA . GLU B 1 37 ? 6.152 14.477 15.539 1 94.44 37 GLU B CA 1
ATOM 1328 C C . GLU B 1 37 ? 5.156 15.586 15.227 1 94.44 37 GLU B C 1
ATOM 1330 O O . GLU B 1 37 ? 5.27 16.266 14.203 1 94.44 37 GLU B O 1
ATOM 1335 N N . GLY B 1 38 ? 4.188 15.711 16.188 1 96.12 38 GLY B N 1
ATOM 1336 C CA . GLY B 1 38 ? 3.211 16.781 16 1 96.12 38 GLY B CA 1
ATOM 1337 C C . GLY B 1 38 ? 2.002 16.344 15.203 1 96.12 38 GLY B C 1
ATOM 1338 O O . GLY B 1 38 ? 1.583 15.18 15.281 1 96.12 38 GLY B O 1
ATOM 1339 N N . GLU B 1 39 ? 1.375 17.438 14.594 1 97.69 39 GLU B N 1
ATOM 1340 C CA . GLU B 1 39 ? 0.134 17.172 13.875 1 97.69 39 GLU B CA 1
ATOM 1341 C C . GLU B 1 39 ? 0.013 18.047 12.633 1 97.69 39 GLU B C 1
ATOM 1343 O O . GLU B 1 39 ? 0.398 19.219 12.664 1 97.69 39 GLU B O 1
ATOM 1348 N N . VAL B 1 40 ? -0.52 17.391 11.594 1 97.94 40 VAL B N 1
ATOM 1349 C CA . VAL B 1 40 ? -0.84 18.109 10.359 1 97.94 40 VAL B CA 1
ATOM 1350 C C . VAL B 1 40 ? -2.322 17.938 10.031 1 97.94 40 VAL B C 1
ATOM 1352 O O . VAL B 1 40 ? -2.844 16.812 10.062 1 97.94 40 VAL B O 1
ATOM 1355 N N . SER B 1 41 ? -2.979 18.984 9.742 1 98.38 41 SER B N 1
ATOM 1356 C CA . SER B 1 41 ? -4.387 18.922 9.367 1 98.38 41 SER B CA 1
ATOM 1357 C C . SER B 1 41 ? -4.566 19.094 7.859 1 98.38 41 SER B C 1
ATOM 1359 O O . SER B 1 41 ? -3.857 19.891 7.238 1 98.38 41 SER B O 1
ATOM 1361 N N . ILE B 1 42 ? -5.504 18.297 7.379 1 97.38 42 ILE B N 1
ATOM 1362 C CA . ILE B 1 42 ? -5.824 18.344 5.957 1 97.38 42 ILE B CA 1
ATOM 1363 C C . ILE B 1 42 ? -7.102 19.141 5.738 1 97.38 42 ILE B C 1
ATOM 1365 O O . ILE B 1 42 ? -8.117 18.906 6.398 1 97.38 42 ILE B O 1
ATOM 1369 N N . PHE B 1 43 ? -7.016 20.094 4.781 1 97 43 PHE B N 1
ATOM 1370 C CA . PHE B 1 43 ? -8.141 20.984 4.516 1 97 43 PHE B CA 1
ATOM 1371 C C . PHE B 1 43 ? -8.547 20.922 3.047 1 97 43 PHE B C 1
ATOM 1373 O O . PHE B 1 43 ? -7.688 20.828 2.164 1 97 43 PHE B O 1
ATOM 1380 N N . ILE B 1 44 ? -9.789 21 2.865 1 95.5 44 ILE B N 1
ATOM 1381 C CA . ILE B 1 44 ? -10.312 21.172 1.516 1 95.5 44 ILE B CA 1
ATOM 1382 C C . ILE B 1 44 ? -11.148 22.453 1.457 1 95.5 44 ILE B C 1
ATOM 1384 O O . ILE B 1 44 ? -11.766 22.844 2.453 1 95.5 44 ILE B O 1
ATOM 1388 N N . THR B 1 45 ? -11.055 23.031 0.279 1 93 45 THR B N 1
ATOM 1389 C CA . THR B 1 45 ? -11.836 24.25 0.091 1 93 45 THR B CA 1
ATOM 1390 C C . THR B 1 45 ? -13.219 23.922 -0.475 1 93 45 THR B C 1
ATOM 1392 O O . THR B 1 45 ? -13.328 23.219 -1.485 1 93 45 THR B O 1
ATOM 1395 N N . ASN B 1 46 ? -14.211 24.25 0.31 1 87.81 46 ASN B N 1
ATOM 1396 C CA . ASN B 1 46 ? -15.594 24.172 -0.148 1 87.81 46 ASN B CA 1
ATOM 1397 C C . ASN B 1 46 ? -16.281 25.531 -0.133 1 87.81 46 ASN B C 1
ATOM 1399 O O . ASN B 1 46 ? -16.516 26.109 0.934 1 87.81 46 ASN B O 1
ATOM 1403 N N . LYS B 1 47 ? -16.844 25.906 -1.334 1 88.12 47 LYS B N 1
ATOM 1404 C CA . LYS B 1 47 ? -17.547 27.188 -1.444 1 88.12 47 LYS B CA 1
ATOM 1405 C C . LYS B 1 47 ? -16.766 28.297 -0.725 1 88.12 47 LYS B C 1
ATOM 1407 O O . LYS B 1 47 ? -17.344 29.016 0.096 1 88.12 47 LYS B O 1
ATOM 1412 N N . ASN B 1 48 ? -15.508 28.359 -0.866 1 85.06 48 ASN B N 1
ATOM 1413 C CA . ASN B 1 48 ? -14.609 29.391 -0.375 1 85.06 48 ASN B CA 1
ATOM 1414 C C . ASN B 1 48 ? -14.336 29.234 1.118 1 85.06 48 ASN B C 1
ATOM 1416 O O . ASN B 1 48 ? -13.891 30.188 1.773 1 85.06 48 ASN B O 1
ATOM 1420 N N . THR B 1 49 ? -14.766 28.266 1.681 1 91.69 49 THR B N 1
ATOM 1421 C CA . THR B 1 49 ? -14.484 27.953 3.076 1 91.69 49 THR B CA 1
ATOM 1422 C C . THR B 1 49 ? -13.531 26.766 3.182 1 91.69 49 THR B C 1
ATOM 1424 O O . THR B 1 49 ? -13.656 25.797 2.426 1 91.69 49 THR B O 1
ATOM 1427 N N . GLN B 1 50 ? -12.594 26.922 4.129 1 91.44 50 GLN B N 1
ATOM 1428 C CA . GLN B 1 50 ? -11.688 25.812 4.395 1 91.44 50 GLN B CA 1
ATOM 1429 C C . GLN B 1 50 ? -12.281 24.859 5.422 1 91.44 50 GLN B C 1
ATOM 1431 O O . GLN B 1 50 ? -12.648 25.266 6.523 1 91.44 50 GLN B O 1
ATOM 1436 N N . LEU B 1 51 ? -12.406 23.609 5.031 1 94.38 51 LEU B N 1
ATOM 1437 C CA . LEU B 1 51 ? -12.93 22.562 5.914 1 94.38 51 LEU B CA 1
ATOM 1438 C C . LEU B 1 51 ? -11.844 21.547 6.258 1 94.38 51 LEU B C 1
ATOM 1440 O O . LEU B 1 51 ? -11.203 21 5.367 1 94.38 51 LEU B O 1
ATOM 1444 N N . LYS B 1 52 ? -11.68 21.406 7.574 1 95.88 52 LYS B N 1
ATOM 1445 C CA . LYS B 1 52 ? -10.758 20.344 8.008 1 95.88 52 LYS B CA 1
ATOM 1446 C C . LYS B 1 52 ? -11.359 18.969 7.781 1 95.88 52 LYS B C 1
ATOM 1448 O O . LYS B 1 52 ? -12.438 18.656 8.305 1 95.88 52 LYS B O 1
ATOM 1453 N N . VAL B 1 53 ? -10.648 18.141 7.066 1 92.94 53 VAL B N 1
ATOM 1454 C CA . VAL B 1 53 ? -11.258 16.875 6.711 1 92.94 53 VAL B CA 1
ATOM 1455 C C . VAL B 1 53 ? -10.492 15.727 7.367 1 92.94 53 VAL B C 1
ATOM 1457 O O . VAL B 1 53 ? -10.984 14.602 7.449 1 92.94 53 VAL B O 1
ATOM 1460 N N . ASN B 1 54 ? -9.328 15.969 7.836 1 93.69 54 ASN B N 1
ATOM 1461 C CA . ASN B 1 54 ? -8.516 14.922 8.453 1 93.69 54 ASN B CA 1
ATOM 1462 C C . ASN B 1 54 ? -7.395 15.516 9.305 1 93.69 54 ASN B C 1
ATOM 1464 O O . ASN B 1 54 ? -7.035 16.688 9.141 1 93.69 54 ASN B O 1
ATOM 1468 N N . THR B 1 55 ? -6.949 14.812 10.219 1 96.94 55 THR B N 1
ATOM 1469 C CA . THR B 1 55 ? -5.766 15.125 11.008 1 96.94 55 THR B CA 1
ATOM 1470 C C . THR B 1 55 ? -4.754 13.984 10.945 1 96.94 55 THR B C 1
ATOM 1472 O O . THR B 1 55 ? -5.086 12.844 11.258 1 96.94 55 THR B O 1
ATOM 1475 N N . ILE B 1 56 ? -3.604 14.336 10.586 1 95.38 56 ILE B N 1
ATOM 1476 C CA . ILE B 1 56 ? -2.539 13.344 10.461 1 95.38 56 ILE B CA 1
ATOM 1477 C C . ILE B 1 56 ? -1.64 13.391 11.688 1 95.38 56 ILE B C 1
ATOM 1479 O O . ILE B 1 56 ? -1.078 14.438 12.023 1 95.38 56 ILE B O 1
ATOM 1483 N N . THR B 1 57 ? -1.519 12.234 12.312 1 94.25 57 THR B N 1
ATOM 1484 C CA . THR B 1 57 ? -0.74 12.117 13.547 1 94.25 57 THR B CA 1
ATOM 1485 C C . THR B 1 57 ? 0.541 11.328 13.297 1 94.25 57 THR B C 1
ATOM 1487 O O . THR B 1 57 ? 0.744 10.781 12.211 1 94.25 57 THR B O 1
ATOM 1490 N N . PRO B 1 58 ? 1.484 11.32 14.273 1 92.12 58 PRO B N 1
ATOM 1491 C CA . PRO B 1 58 ? 2.77 10.648 14.086 1 92.12 58 PRO B CA 1
ATOM 1492 C C . PRO B 1 58 ? 2.613 9.203 13.617 1 92.12 58 PRO B C 1
ATOM 1494 O O . PRO B 1 58 ? 1.753 8.477 14.125 1 92.12 58 PRO B O 1
ATOM 1497 N N . GLY B 1 59 ? 3.477 8.891 12.594 1 87.81 59 GLY B N 1
ATOM 1498 C CA . GLY B 1 59 ? 3.447 7.543 12.047 1 87.81 59 GLY B CA 1
ATOM 1499 C C . GLY B 1 59 ? 2.564 7.41 10.82 1 87.81 59 GLY B C 1
ATOM 1500 O O . GLY B 1 59 ? 2.561 6.371 10.164 1 87.81 59 GLY B O 1
ATOM 1501 N N . LYS B 1 60 ? 1.861 8.453 10.516 1 89.75 60 LYS B N 1
ATOM 1502 C CA . LYS B 1 60 ? 0.973 8.453 9.352 1 89.75 60 LYS B CA 1
ATOM 1503 C C . LYS B 1 60 ? 1.557 9.289 8.219 1 89.75 60 LYS B C 1
ATOM 1505 O O . LYS B 1 60 ? 2.545 10 8.406 1 89.75 60 LYS B O 1
ATOM 1510 N N . PHE B 1 61 ? 0.961 9 7.043 1 91.69 61 PHE B N 1
ATOM 1511 C CA . PHE B 1 61 ? 1.473 9.719 5.883 1 91.69 61 PHE B CA 1
ATOM 1512 C C . PHE B 1 61 ? 0.35 10.469 5.172 1 91.69 61 PHE B C 1
ATOM 1514 O O . PHE B 1 61 ? -0.829 10.227 5.434 1 91.69 61 PHE B O 1
ATOM 1521 N N . PHE B 1 62 ? 0.751 11.477 4.328 1 92.38 62 PHE B N 1
ATOM 1522 C CA . PHE B 1 62 ? -0.177 12.273 3.541 1 92.38 62 PHE B CA 1
ATOM 1523 C C . PHE B 1 62 ? 0.488 12.773 2.264 1 92.38 62 PHE B C 1
ATOM 1525 O O . PHE B 1 62 ? 1.711 12.703 2.127 1 92.38 62 PHE B O 1
ATOM 1532 N N . GLY B 1 63 ? -0.358 13.141 1.363 1 91.8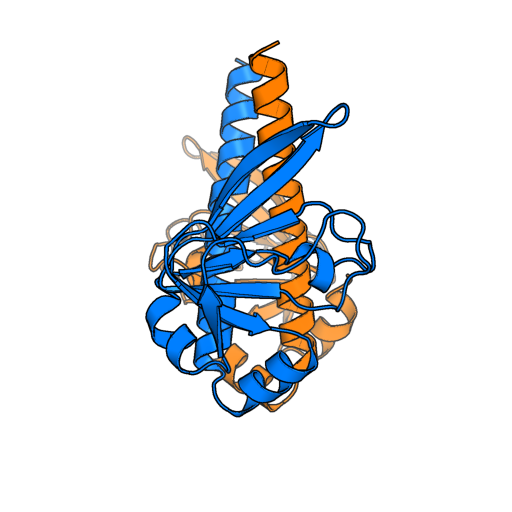1 63 GLY B N 1
ATOM 1533 C CA . GLY B 1 63 ? 0.148 13.664 0.105 1 91.81 63 GLY B CA 1
ATOM 1534 C C . GLY B 1 63 ? 0.499 12.578 -0.896 1 91.81 63 GLY B C 1
ATOM 1535 O O . GLY B 1 63 ? 1.249 12.82 -1.844 1 91.81 63 GLY B O 1
ATOM 1536 N N . GLU B 1 64 ? 0.073 11.43 -0.709 1 90.25 64 GLU B N 1
ATOM 1537 C CA . GLU B 1 64 ? 0.464 10.266 -1.494 1 90.25 64 GLU B CA 1
ATOM 1538 C C . GLU B 1 64 ? -0.101 10.336 -2.91 1 90.25 64 GLU B C 1
ATOM 1540 O O . GLU B 1 64 ? 0.431 9.711 -3.828 1 90.25 64 GLU B O 1
ATOM 1545 N N . LEU B 1 65 ? -1.199 11.109 -3.064 1 82.06 65 LEU B N 1
ATOM 1546 C CA . LEU B 1 65 ? -1.782 11.242 -4.395 1 82.06 65 LEU B CA 1
ATOM 1547 C C . LEU B 1 65 ? -0.782 11.852 -5.367 1 82.06 65 LEU B C 1
ATOM 1549 O O . LEU B 1 65 ? -0.74 11.477 -6.543 1 82.06 65 LEU B O 1
ATOM 1553 N N . ALA B 1 66 ? -0.047 12.773 -4.832 1 79.44 66 ALA B N 1
ATOM 1554 C CA . ALA B 1 66 ? 0.947 13.43 -5.676 1 79.44 66 ALA B CA 1
ATOM 1555 C C . ALA B 1 66 ? 1.995 12.438 -6.168 1 79.44 66 ALA B C 1
ATOM 1557 O O . ALA B 1 66 ? 2.543 12.594 -7.262 1 79.44 66 ALA B O 1
ATOM 1558 N N . LEU B 1 67 ? 2.311 11.484 -5.348 1 78.94 67 LEU B N 1
ATOM 1559 C CA . LEU B 1 67 ? 3.268 10.445 -5.715 1 78.94 67 LEU B CA 1
ATOM 1560 C C . LEU B 1 67 ? 2.707 9.555 -6.82 1 78.94 67 LEU B C 1
ATOM 1562 O O . LEU B 1 67 ? 3.451 9.086 -7.684 1 78.94 67 LEU B O 1
ATOM 1566 N N . LEU B 1 68 ? 1.417 9.391 -6.809 1 79.56 68 LEU B N 1
ATOM 1567 C CA . LEU B 1 68 ? 0.746 8.414 -7.66 1 79.56 68 LEU B CA 1
ATOM 1568 C C . LEU B 1 68 ? 0.32 9.039 -8.984 1 79.56 68 LEU B C 1
ATOM 1570 O O . LEU B 1 68 ? 0.437 8.414 -10.039 1 79.56 68 LEU B O 1
ATOM 1574 N N . LYS B 1 69 ? -0.26 10.156 -8.789 1 77.12 69 LYS B N 1
ATOM 1575 C CA . LYS B 1 69 ? -0.894 10.812 -9.938 1 77.12 69 LYS B CA 1
ATOM 1576 C C . LYS B 1 69 ? -0.238 12.156 -10.234 1 77.12 69 LYS B C 1
ATOM 1578 O O . LYS B 1 69 ? 0.215 12.852 -9.32 1 77.12 69 LYS B O 1
ATOM 1583 N N . ASN B 1 70 ? 0.08 12.305 -11.414 1 80.56 70 ASN B N 1
ATOM 1584 C CA . ASN B 1 70 ? 0.573 13.617 -11.812 1 80.56 70 ASN B CA 1
ATOM 1585 C C . ASN B 1 70 ? -0.552 14.648 -11.867 1 80.56 70 ASN B C 1
ATOM 1587 O O . ASN B 1 70 ? -0.836 15.211 -12.93 1 80.56 70 ASN B O 1
ATOM 1591 N N . ILE B 1 71 ? -1.2 14.844 -10.727 1 83.06 71 ILE B N 1
ATOM 1592 C CA . ILE B 1 71 ? -2.295 15.805 -10.602 1 83.06 71 ILE B CA 1
ATOM 1593 C C . ILE B 1 71 ? -1.961 16.828 -9.531 1 83.06 71 ILE B C 1
ATOM 1595 O O . ILE B 1 71 ? -1.101 16.594 -8.68 1 83.06 71 ILE B O 1
ATOM 1599 N N . PRO B 1 72 ? -2.609 17.922 -9.633 1 90.31 72 PRO B N 1
ATOM 1600 C CA . PRO B 1 72 ? -2.424 18.922 -8.578 1 90.31 72 PRO B CA 1
ATOM 1601 C C . PRO B 1 72 ? -2.852 18.406 -7.199 1 90.31 72 PRO B C 1
ATOM 1603 O O . PRO B 1 72 ? -3.611 17.453 -7.105 1 90.31 72 PRO B O 1
ATOM 1606 N N . ARG B 1 73 ? -2.35 19 -6.184 1 93.94 73 ARG B N 1
ATOM 1607 C CA . ARG B 1 73 ? -2.764 18.688 -4.82 1 93.94 73 ARG B CA 1
ATOM 1608 C C . ARG B 1 73 ? -4.277 18.797 -4.668 1 93.94 73 ARG B C 1
ATOM 1610 O O . ARG B 1 73 ? -4.887 19.75 -5.152 1 93.94 73 ARG B O 1
ATOM 1617 N N . THR B 1 74 ? -4.836 17.828 -4 1 90.62 74 THR B N 1
ATOM 1618 C CA . THR B 1 74 ? -6.289 17.781 -3.896 1 90.62 74 THR B CA 1
ATOM 1619 C C . THR B 1 74 ? -6.762 18.422 -2.594 1 90.62 74 THR B C 1
ATOM 1621 O O . THR B 1 74 ? -7.965 18.562 -2.369 1 90.62 74 THR B O 1
ATOM 1624 N N . ALA B 1 75 ? -5.863 18.703 -1.696 1 93.94 75 ALA B N 1
ATOM 1625 C CA . ALA B 1 75 ? -6.129 19.312 -0.399 1 93.94 75 ALA B CA 1
ATOM 1626 C C . ALA B 1 75 ? -4.918 20.109 0.093 1 93.94 75 ALA B C 1
ATOM 1628 O O . ALA B 1 75 ? -3.836 20.016 -0.49 1 93.94 75 ALA B O 1
ATOM 1629 N N . SER B 1 76 ? -5.191 20.906 1.01 1 96.44 76 SER B N 1
ATOM 1630 C CA . SER B 1 76 ? -4.105 21.609 1.686 1 96.44 76 SER B CA 1
ATOM 1631 C C . SER B 1 76 ? -3.684 20.875 2.957 1 96.44 76 SER B C 1
ATOM 1633 O O . SER B 1 76 ? -4.52 20.297 3.656 1 96.44 76 SER B O 1
ATOM 1635 N N . ALA B 1 77 ? -2.459 20.906 3.252 1 97.5 77 ALA B N 1
ATOM 1636 C CA . ALA B 1 77 ? -1.912 20.359 4.488 1 97.5 77 ALA B CA 1
ATOM 1637 C C . ALA B 1 77 ? -1.238 21.438 5.324 1 97.5 77 ALA B C 1
ATOM 1639 O O . ALA B 1 77 ? -0.288 22.078 4.871 1 97.5 77 ALA B O 1
ATOM 1640 N N . ILE B 1 78 ? -1.725 21.625 6.492 1 98.06 78 ILE B N 1
ATOM 1641 C CA . ILE B 1 78 ? -1.271 22.719 7.344 1 98.06 78 ILE B CA 1
ATOM 1642 C C . ILE B 1 78 ? -0.904 22.172 8.727 1 98.06 78 ILE B C 1
ATOM 1644 O O . ILE B 1 78 ? -1.619 21.344 9.281 1 98.06 78 ILE B O 1
ATOM 1648 N N . VAL B 1 79 ? 0.228 22.688 9.258 1 98.38 79 VAL B N 1
ATOM 1649 C CA . VAL B 1 79 ? 0.648 22.297 10.594 1 98.38 79 VAL B CA 1
ATOM 1650 C C . VAL B 1 79 ? -0.261 22.938 11.641 1 98.38 79 VAL B C 1
ATOM 1652 O O . VAL B 1 79 ? -0.441 24.156 11.641 1 98.38 79 VAL B O 1
ATOM 1655 N N . THR B 1 80 ? -0.795 22.062 12.484 1 97.62 80 THR B N 1
ATOM 1656 C CA . THR B 1 80 ? -1.745 22.609 13.445 1 97.62 80 THR B CA 1
ATOM 1657 C C . THR B 1 80 ? -1.246 22.391 14.875 1 97.62 80 THR B C 1
ATOM 1659 O O . THR B 1 80 ? -1.833 22.922 15.82 1 97.62 80 THR B O 1
ATOM 1662 N N . SER B 1 81 ? -0.274 21.625 15.109 1 97.94 81 SER B N 1
ATOM 1663 C CA . SER B 1 81 ? 0.419 21.562 16.391 1 97.94 81 SER B CA 1
ATOM 1664 C C . SER B 1 81 ? 1.434 22.688 16.531 1 97.94 81 SER B C 1
ATOM 1666 O O . SER B 1 81 ? 1.811 23.312 15.531 1 97.94 81 SER B O 1
ATOM 1668 N N . PRO B 1 82 ? 1.88 23.031 17.797 1 98.12 82 PRO B N 1
ATOM 1669 C CA . PRO B 1 82 ? 2.883 24.094 17.938 1 98.12 82 PRO B CA 1
ATOM 1670 C C . PRO B 1 82 ? 4.098 23.875 17.031 1 98.12 82 PRO B C 1
ATOM 1672 O O . PRO B 1 82 ? 4.582 24.828 16.406 1 98.12 82 PRO B O 1
ATOM 1675 N N . THR B 1 83 ? 4.59 22.672 17 1 97.44 83 THR B N 1
ATOM 1676 C CA . THR B 1 83 ? 5.648 22.25 16.109 1 97.44 83 THR B CA 1
ATOM 1677 C C . THR B 1 83 ? 5.344 20.859 15.539 1 97.44 83 THR B C 1
ATOM 1679 O O . THR B 1 83 ? 4.578 20.094 16.125 1 97.44 83 THR B O 1
ATOM 1682 N N . ALA B 1 84 ? 5.809 20.656 14.312 1 97.56 84 ALA B N 1
ATOM 1683 C CA . ALA B 1 84 ? 5.727 19.328 13.719 1 97.56 84 ALA B CA 1
ATOM 1684 C C . ALA B 1 84 ? 7.027 18.953 13.008 1 97.56 84 ALA B C 1
ATOM 1686 O O . ALA B 1 84 ? 7.664 19.812 12.383 1 97.56 84 ALA B O 1
ATOM 1687 N N . LYS B 1 85 ? 7.449 17.781 13.211 1 96.62 85 LYS B N 1
ATOM 1688 C CA . LYS B 1 85 ? 8.539 17.203 12.43 1 96.62 85 LYS B CA 1
ATOM 1689 C C . LYS B 1 85 ? 8.008 16.312 11.305 1 96.62 85 LYS B C 1
ATOM 1691 O O . LYS B 1 85 ? 7.27 15.367 11.555 1 96.62 85 LYS B O 1
ATOM 1696 N N . ILE B 1 86 ? 8.375 16.672 10.055 1 95.62 86 ILE B N 1
ATOM 1697 C CA . ILE B 1 86 ? 7.832 15.953 8.906 1 95.62 86 ILE B CA 1
ATOM 1698 C C . ILE B 1 86 ? 8.969 15.453 8.023 1 95.62 86 ILE B C 1
ATOM 1700 O O . ILE B 1 86 ? 10 16.109 7.895 1 95.62 86 ILE B O 1
ATOM 1704 N N . ALA B 1 87 ? 8.789 14.281 7.484 1 93.5 87 ALA B N 1
ATOM 1705 C CA . ALA B 1 87 ? 9.695 13.727 6.484 1 93.5 87 ALA B CA 1
ATOM 1706 C C . ALA B 1 87 ? 9.016 13.641 5.121 1 93.5 87 ALA B C 1
ATOM 1708 O O . ALA B 1 87 ? 7.789 13.555 5.031 1 93.5 87 ALA B O 1
ATOM 1709 N N . ARG B 1 88 ? 9.797 13.75 4.07 1 91.94 88 ARG B N 1
ATOM 1710 C CA . ARG B 1 88 ? 9.25 13.641 2.723 1 91.94 88 ARG B CA 1
ATOM 1711 C C . ARG B 1 88 ? 9.781 12.391 2.016 1 91.94 88 ARG B C 1
ATOM 1713 O O . ARG B 1 88 ? 10.859 11.898 2.342 1 91.94 88 ARG B O 1
ATOM 1720 N N . LEU B 1 89 ? 8.984 11.883 1.124 1 90.31 89 LEU B N 1
ATOM 1721 C CA . LEU B 1 89 ? 9.367 10.742 0.29 1 90.31 89 LEU B CA 1
ATOM 1722 C C . LEU B 1 89 ? 8.992 10.992 -1.167 1 90.31 89 LEU B C 1
ATOM 1724 O O . LEU B 1 89 ? 7.832 11.289 -1.47 1 90.31 89 LEU B O 1
ATOM 1728 N N . ASP B 1 90 ? 9.961 10.984 -2.045 1 89.38 90 ASP B N 1
ATOM 1729 C CA . ASP B 1 90 ? 9.758 10.953 -3.492 1 89.38 90 ASP B CA 1
ATOM 1730 C C . ASP B 1 90 ? 10.547 9.812 -4.133 1 89.38 90 ASP B C 1
ATOM 1732 O O . ASP B 1 90 ? 11.125 8.984 -3.43 1 89.38 90 ASP B O 1
ATOM 1736 N N . LYS B 1 91 ? 10.492 9.742 -5.453 1 87.94 91 LYS B N 1
ATOM 1737 C CA . LYS B 1 91 ? 11.141 8.641 -6.152 1 87.94 91 LYS B CA 1
ATOM 1738 C C . LYS B 1 91 ? 12.633 8.594 -5.824 1 87.94 91 LYS B C 1
ATOM 1740 O O . LYS B 1 91 ? 13.18 7.523 -5.539 1 87.94 91 LYS B O 1
ATOM 1745 N N . SER B 1 92 ? 13.258 9.703 -5.832 1 90.25 92 SER B N 1
ATOM 1746 C CA . SER B 1 92 ? 14.695 9.773 -5.582 1 90.25 92 SER B CA 1
ATOM 1747 C C . SER B 1 92 ? 15.031 9.297 -4.176 1 90.25 92 SER B C 1
ATOM 1749 O O . SER B 1 92 ? 15.961 8.5 -3.992 1 90.25 92 SER B O 1
ATOM 1751 N N . ILE B 1 93 ? 14.305 9.75 -3.223 1 88.38 93 ILE B N 1
ATOM 1752 C CA . ILE B 1 93 ? 14.531 9.359 -1.835 1 88.38 93 ILE B CA 1
ATOM 1753 C C . ILE B 1 93 ? 14.234 7.871 -1.661 1 88.38 93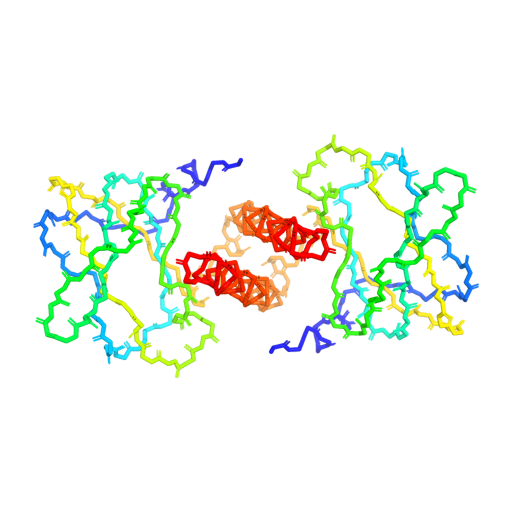 ILE B C 1
ATOM 1755 O O . ILE B 1 93 ? 14.953 7.168 -0.946 1 88.38 93 ILE B O 1
ATOM 1759 N N . PHE B 1 94 ? 13.18 7.434 -2.33 1 88.94 94 PHE B N 1
ATOM 1760 C CA . PHE B 1 94 ? 12.852 6.012 -2.295 1 88.94 94 PHE B CA 1
ATOM 1761 C C . PHE B 1 94 ? 14.016 5.172 -2.799 1 88.94 94 PHE B C 1
ATOM 1763 O O . PHE B 1 94 ? 14.406 4.191 -2.158 1 88.94 94 PHE B O 1
ATOM 1770 N N . MET B 1 95 ? 14.57 5.602 -3.898 1 91 95 MET B N 1
ATOM 1771 C CA . MET B 1 95 ? 15.68 4.863 -4.496 1 91 95 MET B CA 1
ATOM 1772 C C . MET B 1 95 ? 16.875 4.812 -3.547 1 91 95 MET B C 1
ATOM 1774 O O . MET B 1 95 ? 17.547 3.789 -3.447 1 91 95 MET B O 1
ATOM 1778 N N . GLN B 1 96 ? 17.094 5.855 -2.91 1 89.62 96 GLN B N 1
ATOM 1779 C CA . GLN B 1 96 ? 18.188 5.914 -1.947 1 89.62 96 GLN B CA 1
ATOM 1780 C C . GLN B 1 96 ? 17.922 4.996 -0.757 1 89.62 96 GLN B C 1
ATOM 1782 O O . GLN B 1 96 ? 18.812 4.258 -0.324 1 89.62 96 GLN B O 1
ATOM 1787 N N . LEU B 1 97 ? 16.734 5.039 -0.265 1 88.5 97 LEU B N 1
ATOM 1788 C CA . LEU B 1 97 ? 16.359 4.23 0.889 1 88.5 97 LEU B CA 1
ATOM 1789 C C . LEU B 1 97 ? 16.391 2.744 0.544 1 88.5 97 LEU B C 1
ATOM 1791 O O . LEU B 1 97 ? 16.688 1.91 1.401 1 88.5 97 LEU B O 1
ATOM 1795 N N . ALA B 1 98 ? 16.062 2.457 -0.743 1 90 98 ALA B N 1
ATOM 1796 C CA . ALA B 1 98 ? 16.094 1.069 -1.199 1 90 98 ALA B CA 1
ATOM 1797 C C . ALA B 1 98 ? 17.484 0.455 -0.998 1 90 98 ALA B C 1
ATOM 1799 O O . ALA B 1 98 ? 17.594 -0.738 -0.708 1 90 98 ALA B O 1
ATOM 1800 N N . LYS B 1 99 ? 18.453 1.271 -1.056 1 88.56 99 LYS B N 1
ATOM 1801 C CA . LYS B 1 99 ? 19.828 0.808 -0.899 1 88.56 99 LYS B CA 1
ATOM 1802 C C . LYS B 1 99 ? 20.266 0.878 0.56 1 88.56 99 LYS B C 1
ATOM 1804 O O . LYS B 1 99 ? 20.891 -0.054 1.071 1 88.56 99 LYS B O 1
ATOM 1809 N N . SER B 1 100 ? 19.844 1.924 1.201 1 87.69 100 SER B N 1
ATOM 1810 C CA . SER B 1 100 ? 20.406 2.205 2.514 1 87.69 100 SER B CA 1
ATOM 1811 C C . SER B 1 100 ? 19.578 1.582 3.627 1 87.69 100 SER B C 1
ATOM 1813 O O . SER B 1 100 ? 20.109 1.219 4.68 1 87.69 100 SER B O 1
ATOM 1815 N N . ASP B 1 101 ? 18.297 1.506 3.414 1 88.44 101 ASP B N 1
ATOM 1816 C CA . ASP B 1 101 ? 17.406 1.036 4.461 1 88.44 101 ASP B CA 1
ATOM 1817 C C . ASP B 1 101 ? 16.188 0.329 3.865 1 88.44 101 ASP B C 1
ATOM 1819 O O . ASP B 1 101 ? 15.047 0.77 4.055 1 88.44 101 ASP B O 1
ATOM 1823 N N . PRO B 1 102 ? 16.469 -0.812 3.299 1 89.5 102 PRO B N 1
ATOM 1824 C CA . PRO B 1 102 ? 15.352 -1.518 2.66 1 89.5 102 PRO B CA 1
ATOM 1825 C C . PRO B 1 102 ? 14.32 -2.021 3.666 1 89.5 102 PRO B C 1
ATOM 1827 O O . PRO B 1 102 ? 13.156 -2.221 3.312 1 89.5 102 PRO B O 1
ATOM 1830 N N . GLU B 1 103 ? 14.75 -2.145 4.875 1 87.69 103 GLU B N 1
ATOM 1831 C CA . GLU B 1 103 ? 13.812 -2.594 5.906 1 87.69 103 GLU B CA 1
ATOM 1832 C C . GLU B 1 103 ? 12.711 -1.562 6.141 1 87.69 103 GLU B C 1
ATOM 1834 O O . GLU B 1 103 ? 11.562 -1.923 6.379 1 87.69 103 GLU B O 1
ATOM 1839 N N . PHE B 1 104 ? 13.07 -0.333 6.023 1 85.31 104 PHE B N 1
ATOM 1840 C CA . PHE B 1 104 ? 12.078 0.724 6.156 1 85.31 104 PHE B CA 1
ATOM 1841 C C . PHE B 1 104 ? 11.023 0.619 5.055 1 85.31 104 PHE B C 1
ATOM 1843 O O . PHE B 1 104 ? 9.828 0.762 5.312 1 85.31 104 PHE B O 1
ATOM 1850 N N . LEU B 1 105 ? 11.484 0.371 3.879 1 88.56 105 LEU B N 1
ATOM 1851 C CA . LEU B 1 105 ? 10.578 0.306 2.738 1 88.56 105 LEU B CA 1
ATOM 1852 C C . LEU B 1 105 ? 9.664 -0.909 2.84 1 88.56 105 LEU B C 1
ATOM 1854 O O . LEU B 1 105 ? 8.508 -0.856 2.418 1 88.56 105 LEU B O 1
ATOM 1858 N N . PHE B 1 106 ? 10.219 -1.916 3.398 1 89.12 106 PHE B N 1
ATOM 1859 C CA . PHE B 1 106 ? 9.398 -3.1 3.631 1 89.12 106 PHE B CA 1
ATOM 1860 C C . PHE B 1 106 ? 8.312 -2.809 4.66 1 89.12 106 PHE B C 1
ATOM 1862 O O . PHE B 1 106 ? 7.152 -3.174 4.461 1 89.12 106 PHE B O 1
ATOM 1869 N N . ASP B 1 107 ? 8.656 -2.109 5.688 1 87 107 ASP B N 1
ATOM 1870 C CA . ASP B 1 107 ? 7.691 -1.749 6.719 1 87 107 ASP B CA 1
ATOM 1871 C C . ASP B 1 107 ? 6.648 -0.772 6.18 1 87 107 ASP B C 1
ATOM 1873 O O . ASP B 1 107 ? 5.469 -0.854 6.531 1 87 107 ASP B O 1
ATOM 1877 N N . LEU B 1 108 ? 7.105 0.089 5.352 1 88.44 108 LEU B N 1
ATOM 1878 C CA . LEU B 1 108 ? 6.176 1.011 4.711 1 88.44 108 LEU B CA 1
ATOM 1879 C C . LEU B 1 108 ? 5.16 0.254 3.859 1 88.44 108 LEU B C 1
ATOM 1881 O O . LEU B 1 108 ? 3.959 0.519 3.938 1 88.44 108 LEU B O 1
ATOM 1885 N N . LEU B 1 109 ? 5.652 -0.637 3.086 1 89.12 109 LEU B N 1
ATOM 1886 C CA . LEU B 1 109 ? 4.766 -1.454 2.264 1 89.12 109 LEU B CA 1
ATOM 1887 C C . LEU B 1 109 ? 3.748 -2.191 3.127 1 89.12 109 LEU B C 1
ATOM 1889 O O . LEU B 1 109 ? 2.559 -2.221 2.805 1 89.12 109 LEU B O 1
ATOM 1893 N N . LYS B 1 110 ? 4.238 -2.723 4.227 1 88.12 110 LYS B N 1
ATOM 1894 C CA . LYS B 1 110 ? 3.354 -3.453 5.133 1 88.12 110 LYS B CA 1
ATOM 1895 C C . LYS B 1 110 ? 2.27 -2.541 5.695 1 88.12 110 LYS B C 1
ATOM 1897 O O . LYS B 1 110 ? 1.111 -2.947 5.82 1 88.12 110 LYS B O 1
ATOM 1902 N N . ILE B 1 111 ? 2.631 -1.411 6.035 1 85.5 111 ILE B N 1
ATOM 1903 C CA . ILE B 1 111 ? 1.688 -0.465 6.625 1 85.5 111 ILE B CA 1
ATOM 1904 C C . ILE B 1 111 ? 0.623 -0.091 5.598 1 85.5 111 ILE B C 1
ATOM 1906 O O . ILE B 1 111 ? -0.569 -0.064 5.91 1 85.5 111 ILE B O 1
ATOM 1910 N N . VAL B 1 112 ? 1.076 0.201 4.41 1 88.75 112 VAL B N 1
ATOM 1911 C CA . VAL B 1 112 ? 0.139 0.57 3.354 1 88.75 112 VAL B CA 1
ATOM 1912 C C . VAL B 1 112 ? -0.787 -0.605 3.051 1 88.75 112 VAL B C 1
ATOM 1914 O O . VAL B 1 112 ? -1.996 -0.426 2.889 1 88.75 112 VAL B O 1
ATOM 1917 N N . LEU B 1 113 ? -0.209 -1.775 2.996 1 89.5 113 LEU B N 1
ATOM 1918 C CA . LEU B 1 113 ? -1.001 -2.979 2.76 1 89.5 113 LEU B CA 1
ATOM 1919 C C . LEU B 1 113 ? -2.025 -3.182 3.869 1 89.5 113 LEU B C 1
ATOM 1921 O O . LEU B 1 113 ? -3.17 -3.559 3.604 1 89.5 113 LEU B O 1
ATOM 1925 N N . ASP B 1 114 ? -1.639 -2.957 5.074 1 88.12 114 ASP B N 1
ATOM 1926 C CA . ASP B 1 114 ? -2.531 -3.098 6.219 1 88.12 114 ASP B CA 1
ATOM 1927 C C . ASP B 1 114 ? -3.711 -2.133 6.121 1 88.12 114 ASP B C 1
ATOM 1929 O O . ASP B 1 114 ? -4.859 -2.521 6.348 1 88.12 114 ASP B O 1
ATOM 1933 N N . ARG B 1 115 ? -3.436 -0.939 5.773 1 84.81 115 ARG B N 1
ATOM 1934 C CA . ARG B 1 115 ? -4.488 0.057 5.594 1 84.81 115 ARG B CA 1
ATOM 1935 C C . ARG B 1 115 ? -5.426 -0.335 4.461 1 84.81 115 ARG B C 1
ATOM 1937 O O . ARG B 1 115 ? -6.637 -0.107 4.539 1 84.81 115 ARG B O 1
ATOM 1944 N N . LEU B 1 116 ? -4.859 -0.854 3.428 1 88.38 116 LEU B N 1
ATOM 1945 C CA . LEU B 1 116 ? -5.656 -1.29 2.285 1 88.38 116 LEU B CA 1
ATOM 1946 C C . LEU B 1 116 ? -6.629 -2.393 2.689 1 88.38 116 LEU B C 1
ATOM 1948 O O . LEU B 1 116 ? -7.812 -2.332 2.354 1 88.38 116 LEU B O 1
ATOM 1952 N N . ILE B 1 117 ? -6.109 -3.322 3.438 1 86.38 117 ILE B N 1
ATOM 1953 C CA . ILE B 1 117 ? -6.941 -4.441 3.869 1 86.38 117 ILE B CA 1
ATOM 1954 C C . ILE B 1 117 ? -8.094 -3.928 4.727 1 86.38 117 ILE B C 1
ATOM 1956 O O . ILE B 1 117 ? -9.242 -4.336 4.539 1 86.38 117 ILE B O 1
ATOM 1960 N N . ILE B 1 118 ? -7.812 -3.049 5.582 1 86.12 118 ILE B N 1
ATOM 1961 C CA . ILE B 1 118 ? -8.82 -2.479 6.473 1 86.12 118 ILE B CA 1
ATOM 1962 C C . ILE B 1 118 ? -9.859 -1.721 5.652 1 86.12 118 ILE B C 1
ATOM 1964 O O . ILE B 1 118 ? -11.062 -1.865 5.879 1 86.12 118 ILE B O 1
ATOM 1968 N N . ALA B 1 119 ? -9.383 -0.984 4.699 1 87.25 119 ALA B N 1
ATOM 1969 C CA . ALA B 1 119 ? -10.289 -0.222 3.842 1 87.25 119 ALA B CA 1
ATOM 1970 C C . ALA B 1 119 ? -11.188 -1.15 3.029 1 87.25 119 ALA B C 1
ATOM 1972 O O . ALA B 1 119 ? -12.383 -0.893 2.881 1 87.25 119 ALA B O 1
ATOM 1973 N N . GLU B 1 120 ? -10.641 -2.182 2.488 1 85.31 120 GLU B N 1
ATOM 1974 C CA . GLU B 1 120 ? -11.406 -3.115 1.668 1 85.31 120 GLU B CA 1
ATOM 1975 C C . GLU B 1 120 ? -12.43 -3.877 2.506 1 85.31 120 GLU B C 1
ATOM 1977 O O . GLU B 1 120 ? -13.531 -4.164 2.037 1 85.31 120 GLU B O 1
ATOM 1982 N N . LEU B 1 121 ? -12.07 -4.18 3.721 1 84.56 121 LEU B N 1
ATOM 1983 C CA . LEU B 1 121 ? -13.008 -4.832 4.629 1 84.56 121 LEU B CA 1
ATOM 1984 C C . LEU B 1 121 ? -14.172 -3.908 4.973 1 84.56 121 LEU B C 1
ATOM 1986 O O . LEU B 1 121 ? -15.312 -4.355 5.078 1 84.56 121 LEU B O 1
ATOM 1990 N N . ASN B 1 122 ? -13.82 -2.658 5.133 1 86.5 122 ASN B N 1
ATOM 1991 C CA . ASN B 1 122 ? -14.867 -1.681 5.418 1 86.5 122 ASN B CA 1
ATOM 1992 C C . ASN B 1 122 ? -15.836 -1.548 4.25 1 86.5 122 ASN B C 1
ATOM 1994 O O . ASN B 1 122 ? -17.047 -1.422 4.453 1 86.5 122 ASN B O 1
ATOM 1998 N N . VAL B 1 123 ? -15.391 -1.645 3.092 1 85.56 123 VAL B N 1
ATOM 1999 C CA . VAL B 1 123 ? -16.234 -1.58 1.903 1 85.56 123 VAL B CA 1
ATOM 2000 C C . VAL B 1 123 ? -17.172 -2.787 1.867 1 85.56 123 VAL B C 1
ATOM 2002 O O . VAL B 1 123 ? -18.359 -2.648 1.594 1 85.56 123 VAL B O 1
ATOM 2005 N N . LYS B 1 124 ? -16.641 -3.902 2.146 1 82.5 124 LYS B N 1
ATOM 2006 C CA . LYS B 1 124 ? -17.438 -5.129 2.133 1 82.5 124 LYS B CA 1
ATOM 2007 C C . LYS B 1 124 ? -18.531 -5.086 3.195 1 82.5 124 LYS B C 1
ATOM 2009 O O . LYS B 1 124 ? -19.672 -5.477 2.936 1 82.5 124 LYS B O 1
ATOM 2014 N N . LYS B 1 125 ? -18.188 -4.625 4.316 1 84.19 125 LYS B N 1
ATOM 2015 C CA . LYS B 1 125 ? -19.156 -4.523 5.406 1 84.19 125 LYS B CA 1
ATOM 2016 C C . LYS B 1 125 ? -20.281 -3.562 5.055 1 84.19 125 LYS B C 1
ATOM 2018 O O . LYS B 1 125 ? -21.453 -3.848 5.328 1 84.19 125 LYS B O 1
ATOM 2023 N N . LEU B 1 126 ? -19.922 -2.537 4.449 1 82.44 126 LEU B N 1
ATOM 2024 C CA . LEU B 1 126 ? -20.906 -1.506 4.113 1 82.44 126 LEU B CA 1
ATOM 2025 C C . LEU B 1 126 ? -21.797 -1.961 2.967 1 82.44 126 LEU B C 1
ATOM 2027 O O . LEU B 1 126 ? -22.984 -1.635 2.936 1 82.44 126 LEU B O 1
ATOM 2031 N N . THR B 1 127 ? -21.219 -2.727 2.123 1 81 127 THR B N 1
ATOM 2032 C CA . THR B 1 127 ? -22 -3.221 0.993 1 81 127 THR B CA 1
ATOM 2033 C C . THR B 1 127 ? -22.953 -4.332 1.435 1 81 127 THR B C 1
ATOM 2035 O O . THR B 1 127 ? -24.062 -4.445 0.923 1 81 127 THR B O 1
ATOM 2038 N N . ASN B 1 128 ? -22.469 -5.164 2.318 1 78.38 128 ASN B N 1
ATOM 2039 C CA . ASN B 1 128 ? -23.328 -6.219 2.85 1 78.38 128 ASN B CA 1
ATOM 2040 C C . ASN B 1 128 ? -24.453 -5.641 3.701 1 78.38 128 ASN B C 1
ATOM 2042 O O . ASN B 1 128 ? -25.562 -6.191 3.732 1 78.38 128 ASN B O 1
ATOM 2046 N N . ALA B 1 129 ? -24.172 -4.574 4.438 1 71.69 129 ALA B N 1
ATOM 2047 C CA . ALA B 1 129 ? -25.203 -3.902 5.242 1 71.69 129 ALA B CA 1
ATOM 2048 C C . ALA B 1 129 ? -26.281 -3.285 4.355 1 71.69 129 ALA B C 1
ATOM 2050 O O . ALA B 1 129 ? -27.438 -3.211 4.746 1 71.69 129 ALA B O 1
ATOM 2051 N N . GLN B 1 130 ? -25.891 -2.898 3.264 1 67.44 130 GLN B N 1
ATOM 2052 C CA . GLN B 1 130 ? -26.875 -2.324 2.354 1 67.44 130 GLN B CA 1
ATOM 2053 C C . GLN B 1 130 ? -27.734 -3.41 1.721 1 67.44 130 GLN B C 1
ATOM 2055 O O . GLN B 1 130 ? -28.891 -3.172 1.386 1 67.44 130 GLN B O 1
ATOM 2060 N N . GLU B 1 131 ? -27.078 -4.531 1.413 1 60.06 131 GLU B N 1
ATOM 2061 C CA . GLU B 1 131 ? -27.875 -5.578 0.773 1 60.06 131 GLU B CA 1
ATOM 2062 C C . GLU B 1 131 ? -28.766 -6.289 1.786 1 60.06 131 GLU B C 1
ATOM 2064 O O . GLU B 1 131 ? -29.672 -7.016 1.408 1 60.06 131 GLU B O 1
ATOM 2069 N N . GLY B 1 132 ? -28.422 -6.211 3.029 1 53.34 132 GLY B N 1
ATOM 2070 C CA . GLY B 1 132 ? -29.406 -6.695 3.975 1 53.34 132 GLY B CA 1
ATOM 2071 C C . GLY B 1 132 ? -30.328 -5.602 4.496 1 53.34 132 GLY B C 1
ATOM 2072 O O . GLY B 1 132 ? -30.016 -4.414 4.352 1 53.34 132 GLY B O 1
#

Radius of gyration: 19.94 Å; Cα contacts (8 Å, |Δi|>4): 537; chains: 2; bounding box: 50×56×36 Å

Organism: Turneriella parva (strain ATCC BAA-1111 / DSM 21527 / NCTC 11395 / H) (NCBI:txid869212)

Nearest PDB structures (foldseek):
  6dt4-assembly1_B  TM=7.547E-01  e=3.644E-08  Yersinia pestis CO92
  4i02-assembly3_F-3  TM=7.117E-01  e=3.241E-08  Escherichia coli K-12
  4i01-assembly1_B  TM=7.104E-01  e=7.358E-08  Escherichia coli K-12
  1o5l-assembly1_A-2  TM=7.102E-01  e=3.241E-08  Thermotoga maritima
  3iwz-assembly2_C  TM=7.270E-01  e=5.716E-07  Xanthomonas campestris pv. campestris

InterPro domains:
  IPR000595 Cyclic nucleotide-binding domain [PF00027] (13-100)
  IPR000595 Cyclic nucleotide-binding domain [PS50042] (1-97)
  IPR000595 Cyclic nucleotide-binding domain [SM00100] (2-113)
  IPR000595 Cyclic nucleotide-binding domain [cd00038] (2-109)
  IPR014710 RmlC-like jelly roll fold [G3DSA:2.60.120.10] (2-127)
  IPR018488 Cyclic nucleotide-binding, conserved site [PS00889] (62-79)
  IPR018490 Cyclic nucleotide-binding domain superfamily [SSF51206] (3-118)
  IPR050503 cAMP-dependent protein kinase regulatory subunit-like [PTHR11635] (5-99)

Secondary structure (DSSP, 8-state):
--THHHHTTS-EEEEETT-EEE-TTPPP-S-EEEEEES-EEEEEEETTEEEEEEEE-TT-EE-HHHHHSSS--SSEEEE-SSEEEEEEE-HHHHHHHHHH-HHHHHHHHHHHHHHHHHHHHHHHHHHHHHH-/--THHHHTTS-EEEEETT-EEE-TTPPP-S-EEEEEES-EEEEEEETTEEEEEEEE-TT-EE-HHHHHSSS--SSEEEE-SSEEEEEEE-HHHHHHHHHH-HHHHHHHHHHHHHHHHHHHHHHHHHHHHHH-